Protein AF-A0A2H3J104-F1 (afdb_monomer)

Solvent-accessible surface area (backbone atoms only — not comparable to full-atom values): 14962 Å² total; per-residue (Å²): 131,87,60,53,18,35,42,71,51,64,76,90,52,92,81,68,64,67,52,32,75,60,76,97,78,81,48,62,69,58,19,49,45,50,20,53,50,54,55,56,73,71,49,64,86,95,55,94,78,87,74,66,65,72,52,60,65,54,30,43,42,26,66,68,40,34,71,59,36,56,34,43,38,44,68,93,50,83,80,84,74,87,78,53,70,82,68,85,71,90,62,100,46,64,24,59,60,52,33,60,59,42,23,72,59,40,54,78,76,68,80,50,62,88,73,88,78,76,72,56,76,93,73,58,74,86,49,51,38,73,94,68,58,45,72,68,56,53,52,50,53,50,46,68,73,52,62,67,76,78,54,65,56,36,51,52,43,47,52,54,50,35,51,54,45,21,74,75,68,76,48,78,65,59,70,71,56,57,61,54,57,46,68,35,90,91,48,55,71,71,54,24,51,50,51,53,35,56,39,51,63,67,62,93,49,7,74,59,25,68,79,38,90,95,43,43,72,68,11,41,33,91,83,74,73,40,75,36,38,72,65,37,59,59,71,70,42,87,51,72,59,27,74,70,77,104

Organism: Wolfiporia cocos (strain MD-104) (NCBI:txid742152)

Radius of gyration: 29.52 Å; Cα contacts (8 Å, |Δi|>4): 250; chains: 1; bounding box: 72×35×76 Å

Sequence (246 aa):
MPSSPLTGMLAGDGQNRAIRVGGPLQSNQIGELIGAIVVASTVPDFSPLLLVTDSTYVIDGLTIHLPHWEDRGWLGVANMHTSLLWVKGHADIEGNIQADALVGQGSRGDPPVETDLLVPTNFHLLGARLASLSQCLAYMSVHLRNATPTQLSATRSLDLAQAAIQERTGHLPNPARIWQSLWSADLSPNISDFLWKTAHNAYQVGSFWYHVSGAEERAICPVCQVDKSMEHILVYCNAPGPTTVW

Structure (mmCIF, N/CA/C/O backbone):
data_AF-A0A2H3J104-F1
#
_entry.id   AF-A0A2H3J104-F1
#
loop_
_atom_site.group_PDB
_atom_site.id
_atom_site.type_symbol
_atom_site.label_atom_id
_atom_site.label_alt_id
_atom_site.label_comp_id
_atom_site.label_asym_id
_atom_site.label_entity_id
_atom_site.label_seq_id
_atom_site.pdbx_PDB_ins_code
_atom_site.Cartn_x
_atom_site.Cartn_y
_atom_site.Cartn_z
_atom_site.occupancy
_atom_site.B_iso_or_equiv
_atom_site.auth_seq_id
_atom_site.auth_comp_id
_atom_site.auth_asym_id
_atom_site.auth_atom_id
_atom_site.pdbx_PDB_model_num
ATOM 1 N N . MET A 1 1 ? 30.045 7.907 -7.041 1.00 26.89 1 MET A N 1
ATOM 2 C CA . MET A 1 1 ? 30.702 6.854 -7.847 1.00 26.89 1 MET A CA 1
ATOM 3 C C . MET A 1 1 ? 30.940 7.422 -9.239 1.00 26.89 1 MET A C 1
ATOM 5 O O . MET A 1 1 ? 30.132 8.256 -9.634 1.00 26.89 1 MET A O 1
ATOM 9 N N . PRO A 1 2 ? 32.061 7.116 -9.913 1.00 28.02 2 PRO A N 1
ATOM 10 C CA . PRO A 1 2 ? 32.431 7.804 -11.143 1.00 28.02 2 PRO A CA 1
ATOM 11 C C . PRO A 1 2 ? 31.497 7.392 -12.287 1.00 28.02 2 PRO A C 1
ATOM 13 O O . PRO A 1 2 ? 31.120 6.232 -12.404 1.00 28.02 2 PRO A O 1
ATOM 16 N N . SER A 1 3 ? 31.100 8.385 -13.075 1.00 29.94 3 SER A N 1
ATOM 17 C CA . SER A 1 3 ? 30.226 8.294 -14.242 1.00 29.94 3 SER A CA 1
ATOM 18 C C . SER A 1 3 ? 30.868 7.470 -15.361 1.00 29.94 3 SER A C 1
ATOM 20 O O . SER A 1 3 ? 31.980 7.810 -15.770 1.00 29.94 3 SER A O 1
ATOM 22 N N . SER A 1 4 ? 30.157 6.462 -15.874 1.00 31.77 4 SER A N 1
ATOM 23 C CA . SER A 1 4 ? 30.551 5.654 -17.039 1.00 31.77 4 SER A CA 1
ATOM 24 C C . SER A 1 4 ? 29.883 6.193 -18.314 1.00 31.77 4 SER A C 1
ATOM 26 O O . SER A 1 4 ? 28.655 6.151 -18.405 1.00 31.77 4 SER A O 1
ATOM 28 N N . PRO A 1 5 ? 30.644 6.727 -19.283 1.00 34.50 5 PRO A N 1
ATOM 29 C CA . PRO A 1 5 ? 30.145 7.055 -20.619 1.00 34.50 5 PRO A CA 1
ATOM 30 C C . PRO A 1 5 ? 30.410 5.900 -21.602 1.00 34.50 5 PRO A C 1
ATOM 32 O O . PRO A 1 5 ? 31.506 5.365 -21.571 1.00 34.50 5 PRO A O 1
ATOM 35 N N . LEU A 1 6 ? 29.478 5.528 -22.492 1.00 43.03 6 LEU A N 1
ATOM 36 C CA . LEU A 1 6 ? 29.728 4.525 -23.549 1.00 43.03 6 LEU A CA 1
ATOM 37 C C . LEU A 1 6 ? 29.191 4.978 -24.916 1.00 43.03 6 LEU A C 1
ATOM 39 O O . LEU A 1 6 ?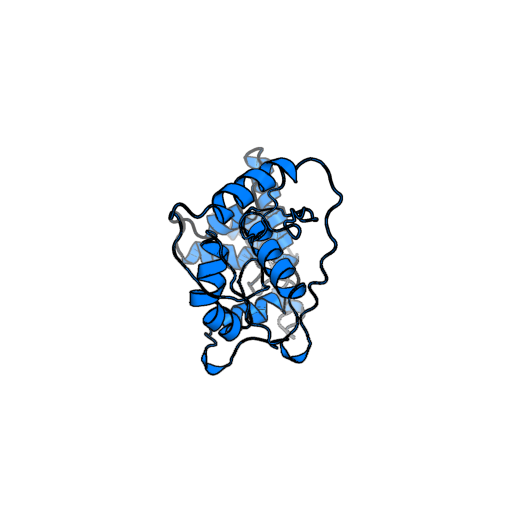 28.192 5.689 -25.001 1.00 43.03 6 LEU A O 1
ATOM 43 N N . THR A 1 7 ? 29.902 4.620 -25.990 1.00 40.97 7 THR A N 1
ATOM 44 C CA . THR A 1 7 ? 29.653 5.043 -27.382 1.00 40.97 7 THR A CA 1
ATOM 45 C C . THR A 1 7 ? 30.017 3.901 -28.335 1.00 40.97 7 THR A C 1
ATOM 47 O O . THR A 1 7 ? 31.040 3.250 -28.143 1.00 40.97 7 THR A O 1
ATOM 50 N N . GLY A 1 8 ? 29.184 3.640 -29.349 1.00 35.50 8 GLY A N 1
ATOM 51 C CA . GLY A 1 8 ? 29.468 2.652 -30.397 1.00 35.50 8 GLY A CA 1
ATOM 52 C C . GLY A 1 8 ? 30.424 3.218 -31.450 1.00 35.50 8 GLY A C 1
ATOM 53 O O . GLY A 1 8 ? 30.169 4.301 -31.973 1.00 35.50 8 GLY A O 1
ATOM 54 N N . MET A 1 9 ? 31.523 2.514 -31.747 1.00 48.91 9 MET A N 1
ATOM 55 C CA . MET A 1 9 ? 32.568 2.988 -32.664 1.00 48.91 9 MET A CA 1
ATOM 56 C C . MET A 1 9 ? 33.242 1.865 -33.469 1.00 48.91 9 MET A C 1
ATOM 58 O O . MET A 1 9 ? 33.437 0.749 -32.985 1.00 48.91 9 MET A O 1
ATOM 62 N N . LEU A 1 10 ? 33.641 2.203 -34.700 1.00 39.56 10 LEU A N 1
ATOM 63 C CA . LEU A 1 10 ? 34.469 1.400 -35.607 1.00 39.56 10 LEU A CA 1
ATOM 64 C C . LEU A 1 10 ? 35.928 1.893 -35.543 1.00 39.56 10 LEU A C 1
ATOM 66 O O . LEU A 1 10 ? 36.187 3.089 -35.406 1.00 39.56 10 LEU A O 1
ATOM 70 N N . ALA A 1 11 ? 36.897 0.980 -35.640 1.00 34.81 11 ALA A N 1
ATOM 71 C CA . ALA A 1 11 ? 38.311 1.305 -35.447 1.00 34.81 11 ALA A CA 1
ATOM 72 C C . ALA A 1 11 ? 38.848 2.314 -36.486 1.00 34.81 11 ALA A C 1
ATOM 74 O O . ALA A 1 11 ? 38.779 2.066 -37.689 1.00 34.81 11 ALA A O 1
ATOM 75 N N . GLY A 1 12 ? 39.425 3.428 -36.012 1.00 37.47 12 GLY A N 1
ATOM 76 C CA . GLY A 1 12 ? 40.081 4.450 -36.846 1.00 37.47 12 GLY A CA 1
ATOM 77 C C . GLY A 1 12 ? 39.188 5.570 -37.403 1.00 37.47 12 GLY A C 1
ATOM 78 O O . GLY A 1 12 ? 39.676 6.370 -38.199 1.00 37.47 12 GLY A O 1
ATOM 79 N N . ASP A 1 13 ? 37.917 5.659 -36.998 1.00 48.66 13 ASP A N 1
ATOM 80 C CA . ASP A 1 13 ? 37.019 6.741 -37.426 1.00 48.66 13 ASP A CA 1
ATOM 81 C C . ASP A 1 13 ? 37.239 8.034 -36.607 1.00 48.66 13 ASP A C 1
ATOM 83 O O . ASP A 1 13 ? 37.282 8.026 -35.377 1.00 48.66 13 ASP A O 1
ATOM 87 N N . GLY A 1 14 ? 37.359 9.180 -37.284 1.00 49.41 14 GLY A N 1
ATOM 88 C CA . GLY A 1 14 ? 37.450 10.504 -36.650 1.00 49.41 14 GLY A CA 1
ATOM 89 C C . GLY A 1 14 ? 36.150 10.962 -35.973 1.00 49.41 14 GLY A C 1
ATOM 90 O O . GLY A 1 14 ? 36.136 12.004 -35.321 1.00 49.41 14 GLY A O 1
ATOM 91 N N . GLN A 1 15 ? 35.064 10.197 -36.120 1.00 55.56 15 GLN A N 1
ATOM 92 C CA . GLN A 1 15 ? 33.757 10.433 -35.490 1.00 55.56 15 GLN A CA 1
ATOM 93 C C . GLN A 1 15 ? 33.621 9.814 -34.093 1.00 55.56 15 GLN A C 1
ATOM 95 O O . GLN A 1 15 ? 32.579 9.943 -33.449 1.00 55.56 15 GLN A O 1
ATOM 100 N N . ASN A 1 16 ? 34.684 9.175 -33.615 1.00 55.56 16 ASN A N 1
ATOM 101 C CA . ASN A 1 16 ? 34.764 8.577 -32.300 1.00 55.56 16 ASN A CA 1
ATOM 102 C C . ASN A 1 16 ? 34.517 9.610 -31.189 1.00 55.56 16 ASN A C 1
ATOM 104 O O . ASN A 1 16 ? 35.219 10.618 -31.089 1.00 55.56 16 ASN A O 1
ATOM 108 N N . ARG A 1 17 ? 33.502 9.376 -30.353 1.00 61.94 17 ARG A N 1
ATOM 109 C CA . ARG A 1 17 ? 33.060 10.306 -29.302 1.00 61.94 17 ARG A CA 1
ATOM 110 C C . ARG A 1 17 ? 32.882 9.573 -27.978 1.00 61.94 17 ARG A C 1
ATOM 112 O O . ARG A 1 17 ? 32.620 8.385 -27.965 1.00 61.94 17 ARG A O 1
ATOM 119 N N . ALA A 1 18 ? 33.024 10.291 -26.869 1.00 61.31 18 ALA A N 1
ATOM 120 C CA . ALA A 1 18 ? 32.663 9.813 -25.539 1.00 61.31 18 ALA A CA 1
ATOM 121 C C . ALA A 1 18 ? 31.731 10.848 -24.906 1.00 61.31 18 ALA A C 1
ATOM 123 O O . ALA A 1 18 ? 32.006 12.046 -24.970 1.00 61.31 18 ALA A O 1
ATOM 124 N N . ILE A 1 19 ? 30.612 10.403 -24.332 1.00 63.19 19 ILE A N 1
ATOM 125 C CA . ILE A 1 19 ? 29.543 11.304 -23.882 1.00 63.19 19 ILE A CA 1
ATOM 126 C C . ILE A 1 19 ? 29.245 11.088 -22.412 1.00 63.19 19 ILE A C 1
ATOM 128 O O . ILE A 1 19 ? 28.809 10.012 -22.008 1.00 63.19 19 ILE A O 1
ATOM 132 N N . ARG A 1 20 ? 29.408 12.141 -21.610 1.00 64.88 20 ARG A N 1
ATOM 133 C CA . ARG A 1 20 ? 29.029 12.112 -20.202 1.00 64.88 20 ARG A CA 1
ATOM 134 C C . ARG A 1 20 ? 27.521 12.301 -20.043 1.00 64.88 20 ARG A C 1
ATOM 136 O O . ARG A 1 20 ? 26.965 13.318 -20.453 1.00 64.88 20 ARG A O 1
ATOM 143 N N . VAL A 1 21 ? 26.883 11.347 -19.374 1.00 63.91 21 VAL A N 1
ATOM 144 C CA . VAL A 1 21 ? 25.470 11.421 -18.989 1.00 63.91 21 VAL A CA 1
ATOM 145 C C . VAL A 1 21 ? 25.288 12.368 -17.799 1.00 63.91 21 VAL A C 1
ATOM 147 O O . VAL A 1 21 ? 25.973 12.231 -16.786 1.00 63.91 21 VAL A O 1
ATOM 150 N N . GLY A 1 22 ? 24.368 13.329 -17.899 1.00 58.91 22 GLY A N 1
ATOM 151 C CA . GLY A 1 22 ? 23.978 14.211 -16.789 1.00 58.91 22 GLY A CA 1
ATOM 152 C C . GLY A 1 22 ? 22.908 13.604 -15.872 1.00 58.91 22 GLY A C 1
ATOM 153 O O . GLY A 1 22 ? 22.274 12.616 -16.219 1.00 58.91 22 GLY A O 1
ATOM 154 N N . GLY A 1 23 ? 22.681 14.213 -14.703 1.00 61.25 23 GLY A N 1
ATOM 155 C CA . GLY A 1 23 ? 21.582 13.859 -13.791 1.00 61.25 23 GLY A CA 1
ATOM 156 C C . GLY A 1 23 ? 22.003 13.143 -12.492 1.00 61.25 23 GLY A C 1
ATOM 157 O O . GLY A 1 23 ? 23.132 12.668 -12.378 1.00 61.25 23 GLY A O 1
ATOM 158 N N . PRO A 1 24 ? 21.111 13.092 -11.479 1.00 51.78 24 PRO A N 1
ATOM 159 C CA . PRO A 1 24 ? 21.412 12.543 -10.150 1.00 51.78 24 PRO A CA 1
ATOM 160 C C . PRO A 1 24 ? 21.440 11.006 -10.102 1.00 51.78 24 PRO A C 1
ATOM 162 O O . PRO A 1 24 ? 22.005 10.436 -9.171 1.00 51.78 24 PRO A O 1
ATOM 165 N N . LEU A 1 25 ? 20.836 10.335 -11.089 1.00 56.59 25 LEU A N 1
ATOM 166 C CA . LEU A 1 25 ? 20.800 8.879 -11.215 1.00 56.59 25 LEU A CA 1
ATOM 167 C C . LEU A 1 25 ? 21.681 8.461 -12.390 1.00 56.59 25 LEU A C 1
ATOM 169 O O . LEU A 1 25 ? 21.310 8.631 -13.546 1.00 56.59 25 LEU A O 1
ATOM 173 N N . GLN A 1 26 ? 22.856 7.924 -12.080 1.00 62.62 26 GLN A N 1
ATOM 174 C CA . GLN A 1 26 ? 23.802 7.415 -13.068 1.00 62.62 26 GLN A CA 1
ATOM 175 C C . GLN A 1 26 ? 24.032 5.926 -12.819 1.00 62.62 26 GLN A C 1
ATOM 177 O O . GLN A 1 26 ? 24.338 5.517 -11.698 1.00 62.62 26 GLN A O 1
ATOM 182 N N . SER A 1 27 ? 23.901 5.119 -13.867 1.00 68.25 27 SER A N 1
ATOM 183 C CA . SER A 1 27 ? 24.253 3.699 -13.874 1.00 68.25 27 SER A CA 1
ATOM 184 C C . SER A 1 27 ? 24.882 3.341 -15.220 1.00 68.25 27 SER A C 1
ATOM 186 O O . SER A 1 27 ? 24.665 4.049 -16.205 1.00 68.25 27 SER A O 1
ATOM 188 N N . ASN A 1 28 ? 25.638 2.239 -15.276 1.00 67.25 28 ASN A N 1
ATOM 189 C CA . ASN A 1 28 ? 26.191 1.740 -16.542 1.00 67.25 28 ASN A CA 1
ATOM 190 C C . ASN A 1 28 ? 25.085 1.531 -17.589 1.00 67.25 28 ASN A C 1
ATOM 192 O O . ASN A 1 28 ? 25.226 1.981 -18.717 1.00 67.25 28 ASN A O 1
ATOM 196 N N . GLN A 1 29 ? 23.941 0.983 -17.172 1.00 69.75 29 GLN A N 1
ATOM 197 C CA . GLN A 1 29 ? 22.777 0.750 -18.032 1.00 69.75 29 GLN A CA 1
ATOM 198 C C . GLN A 1 29 ? 22.231 2.040 -18.662 1.00 69.75 29 GLN A C 1
ATOM 200 O O . GLN A 1 29 ? 21.890 2.062 -19.840 1.00 69.75 29 GLN A O 1
ATOM 205 N N . ILE A 1 30 ? 22.164 3.132 -17.892 1.00 68.94 30 ILE A N 1
ATOM 206 C CA . ILE A 1 30 ? 21.735 4.442 -18.406 1.00 68.94 30 ILE A CA 1
ATOM 207 C C . ILE A 1 30 ? 22.775 4.989 -19.398 1.00 68.94 30 ILE A C 1
ATOM 209 O O . ILE A 1 30 ? 22.405 5.542 -20.432 1.00 68.94 30 ILE A O 1
ATOM 213 N N . GLY A 1 31 ? 24.067 4.817 -19.099 1.00 69.56 31 GLY A N 1
ATOM 214 C CA . GLY A 1 31 ? 25.173 5.200 -19.982 1.00 69.56 31 GLY A CA 1
ATOM 215 C C . GLY A 1 31 ? 25.136 4.489 -21.333 1.00 69.56 31 GLY A C 1
ATOM 216 O O . GLY A 1 31 ? 25.222 5.137 -22.372 1.00 69.56 31 GLY A O 1
ATOM 217 N N . GLU A 1 32 ? 24.951 3.173 -21.312 1.00 73.25 32 GLU A N 1
ATOM 218 C CA . GLU A 1 32 ? 24.850 2.322 -22.502 1.00 73.25 32 GLU A CA 1
ATOM 219 C C . GLU A 1 32 ? 23.643 2.708 -23.372 1.00 73.25 32 GLU A C 1
ATOM 221 O O . GLU A 1 32 ? 23.762 2.838 -24.591 1.00 73.25 32 GLU A O 1
ATOM 226 N N . LEU A 1 33 ? 22.493 2.973 -22.744 1.00 71.88 33 LEU A N 1
ATOM 227 C CA . LEU A 1 33 ? 21.265 3.371 -23.433 1.00 71.88 33 LEU A CA 1
ATOM 228 C C . LEU A 1 33 ? 21.391 4.746 -24.101 1.00 71.88 33 LEU A C 1
ATOM 230 O O . LEU A 1 33 ? 21.003 4.913 -25.254 1.00 71.88 33 LEU A O 1
ATOM 234 N N . ILE A 1 34 ? 21.974 5.727 -23.404 1.00 72.50 34 ILE A N 1
ATOM 235 C CA . ILE A 1 34 ? 22.217 7.063 -23.966 1.00 72.50 34 ILE A CA 1
ATOM 236 C C . ILE A 1 34 ? 23.241 6.999 -25.096 1.00 72.50 34 ILE A C 1
ATOM 238 O O . ILE A 1 34 ? 23.056 7.666 -26.112 1.00 72.50 34 ILE A O 1
ATOM 242 N N . GLY A 1 35 ? 24.278 6.170 -24.960 1.00 73.38 35 GLY A N 1
ATOM 243 C CA . GLY A 1 35 ? 25.217 5.898 -26.045 1.00 73.38 35 GLY A CA 1
ATOM 244 C C . GLY A 1 35 ? 24.502 5.436 -27.313 1.00 73.38 35 GLY A C 1
ATOM 245 O O . GLY A 1 35 ? 24.753 5.970 -28.394 1.00 73.38 35 GLY A O 1
ATOM 246 N N . ALA A 1 36 ? 23.554 4.506 -27.172 1.00 73.44 36 ALA A N 1
ATOM 247 C CA . ALA A 1 36 ? 22.761 4.021 -28.294 1.00 73.44 36 ALA A CA 1
ATOM 248 C C . ALA A 1 36 ? 21.837 5.093 -28.896 1.00 73.44 36 ALA A C 1
ATOM 250 O O . ALA A 1 36 ? 21.787 5.232 -30.119 1.00 73.44 36 ALA A O 1
ATOM 251 N N . ILE A 1 37 ? 21.161 5.885 -28.056 1.00 74.00 37 ILE A N 1
ATOM 252 C CA . ILE A 1 37 ? 20.295 6.989 -28.500 1.00 74.00 37 ILE A CA 1
ATOM 253 C C . ILE A 1 37 ? 21.099 8.022 -29.283 1.00 74.00 37 ILE A C 1
ATOM 255 O O . ILE A 1 37 ? 20.692 8.407 -30.372 1.00 74.00 37 ILE A O 1
ATOM 259 N N . VAL A 1 38 ? 22.250 8.462 -28.767 1.00 73.69 38 VAL A N 1
ATOM 260 C CA . VAL A 1 38 ? 23.032 9.504 -29.440 1.00 73.69 38 VAL A CA 1
ATOM 261 C C . VAL A 1 38 ? 23.540 9.020 -30.792 1.00 73.69 38 VAL A C 1
ATOM 263 O O . VAL A 1 38 ? 23.431 9.757 -31.769 1.00 73.69 38 VAL A O 1
ATOM 266 N N . VAL A 1 39 ? 24.042 7.785 -30.876 1.00 72.94 39 VAL A N 1
ATOM 267 C CA . VAL A 1 39 ? 24.457 7.210 -32.163 1.00 72.94 39 VAL A CA 1
ATOM 268 C C . VAL A 1 39 ? 23.276 7.192 -33.135 1.00 72.94 39 VAL A C 1
ATOM 270 O O . VAL A 1 39 ? 23.403 7.706 -34.246 1.00 72.94 39 VAL A O 1
ATOM 273 N N . ALA A 1 40 ? 22.109 6.703 -32.708 1.00 72.56 40 ALA A N 1
ATOM 274 C CA . ALA A 1 40 ? 20.911 6.672 -33.543 1.00 72.56 40 ALA A CA 1
ATOM 275 C C . ALA A 1 40 ? 20.460 8.070 -34.004 1.00 72.56 40 ALA A C 1
ATOM 277 O O . ALA A 1 40 ? 20.139 8.242 -35.175 1.00 72.56 40 ALA A O 1
ATOM 278 N N . SER A 1 41 ? 20.514 9.078 -33.130 1.00 72.06 41 SER A N 1
ATOM 279 C CA . SER A 1 41 ? 20.111 10.458 -33.441 1.00 72.06 41 SER A CA 1
ATOM 280 C C . SER A 1 41 ? 21.090 11.212 -34.349 1.00 72.06 41 SER A C 1
ATOM 282 O O . SER A 1 41 ? 20.752 12.275 -34.864 1.00 72.06 41 SER A O 1
ATOM 284 N N . THR A 1 42 ? 22.316 10.711 -34.528 1.00 71.94 42 THR A N 1
ATOM 285 C CA . THR A 1 42 ? 23.314 11.320 -35.432 1.00 71.94 42 THR A CA 1
ATOM 286 C C . THR A 1 42 ? 23.264 10.771 -36.853 1.00 71.94 42 THR A C 1
ATOM 288 O O . THR A 1 42 ? 23.813 11.382 -37.771 1.00 71.94 42 THR A O 1
ATOM 291 N N . VAL A 1 43 ? 22.608 9.627 -37.044 1.00 69.75 43 VAL A N 1
ATOM 292 C CA . VAL A 1 43 ? 22.485 8.969 -38.341 1.00 69.75 43 VAL A CA 1
ATOM 293 C C . VAL A 1 43 ? 21.235 9.497 -39.050 1.00 69.75 43 VAL A C 1
ATOM 295 O O . VAL A 1 43 ? 20.189 9.604 -38.415 1.00 69.75 43 VAL A O 1
ATOM 298 N N . PRO A 1 44 ? 21.299 9.833 -40.354 1.00 72.19 44 PRO A N 1
ATOM 299 C CA . PRO A 1 44 ? 20.125 10.297 -41.082 1.00 72.19 44 PRO A CA 1
ATOM 300 C C . PRO A 1 44 ? 19.005 9.254 -41.093 1.00 72.19 44 PRO A C 1
ATOM 302 O O . PRO A 1 44 ? 19.269 8.056 -41.251 1.00 72.19 44 PRO A O 1
ATOM 305 N N . ASP A 1 45 ? 17.761 9.725 -41.019 1.00 71.44 45 ASP A N 1
ATOM 306 C CA . ASP A 1 45 ? 16.570 8.878 -41.067 1.00 71.44 45 ASP A CA 1
ATOM 307 C C . ASP A 1 45 ? 16.622 7.872 -42.228 1.00 71.44 45 ASP A C 1
ATOM 309 O O . ASP A 1 45 ? 17.066 8.182 -43.336 1.00 71.44 45 ASP A O 1
ATOM 313 N N . PHE A 1 46 ? 16.141 6.652 -41.969 1.00 65.31 46 PHE A N 1
ATOM 314 C CA . PHE A 1 46 ? 16.077 5.540 -42.930 1.00 65.31 46 PHE A CA 1
ATOM 315 C C . PHE A 1 46 ? 17.429 5.054 -43.477 1.00 65.31 46 PHE A C 1
ATOM 317 O O . PHE A 1 46 ? 17.456 4.215 -44.381 1.00 65.31 46 PHE A O 1
ATOM 324 N N . SER A 1 47 ? 18.549 5.521 -42.922 1.00 64.12 47 SER A N 1
ATOM 325 C CA . SER A 1 47 ? 19.866 4.973 -43.243 1.00 64.12 47 SER A CA 1
ATOM 326 C C . SER A 1 47 ? 20.097 3.663 -42.485 1.00 64.12 47 SER A C 1
ATOM 328 O O . SER A 1 47 ? 19.700 3.545 -41.322 1.00 64.12 47 SER A O 1
ATOM 330 N N . PRO A 1 48 ? 20.745 2.661 -43.105 1.00 59.69 48 PRO A N 1
ATOM 331 C CA . PRO A 1 48 ? 21.092 1.435 -42.404 1.00 59.69 48 PRO A CA 1
ATOM 332 C C . PRO A 1 48 ? 22.083 1.749 -41.277 1.00 59.69 48 PRO A C 1
ATOM 334 O O . PRO A 1 48 ? 23.204 2.187 -41.530 1.00 59.69 48 PRO A O 1
ATOM 337 N N . LEU A 1 49 ? 21.662 1.507 -40.035 1.00 65.62 49 LEU A N 1
ATOM 338 C CA . LEU A 1 49 ? 22.483 1.653 -38.838 1.00 65.62 49 LEU A CA 1
ATOM 339 C C . LEU A 1 49 ? 22.788 0.276 -38.251 1.00 65.62 49 LEU A C 1
ATOM 341 O O . LEU A 1 49 ? 21.878 -0.465 -37.883 1.00 65.62 49 LEU A O 1
ATOM 345 N N . LEU A 1 50 ? 24.076 -0.047 -38.137 1.00 66.44 50 LEU A N 1
ATOM 346 C CA . LEU A 1 50 ? 24.549 -1.207 -37.389 1.00 66.44 50 LEU A CA 1
ATOM 347 C C . LEU A 1 50 ? 25.101 -0.730 -36.046 1.00 66.44 50 LEU A C 1
ATOM 349 O O . LEU A 1 50 ? 26.189 -0.161 -35.987 1.00 66.44 50 LEU A O 1
ATOM 353 N N . LEU A 1 51 ? 24.347 -0.970 -34.977 1.00 62.94 51 LEU A N 1
ATOM 354 C CA . LEU A 1 51 ? 24.781 -0.685 -33.615 1.00 62.94 51 LEU A CA 1
ATOM 355 C C . LEU A 1 51 ? 25.405 -1.943 -33.006 1.00 62.94 51 LEU A C 1
ATOM 357 O O . LEU A 1 51 ? 24.748 -2.975 -32.898 1.00 62.94 51 LEU A O 1
ATOM 361 N N . VAL A 1 52 ? 26.679 -1.858 -32.624 1.00 64.44 52 VAL A N 1
ATOM 362 C CA . VAL A 1 52 ? 27.424 -2.955 -31.990 1.00 64.44 52 VAL A CA 1
ATOM 363 C C . VAL A 1 52 ? 27.660 -2.584 -30.529 1.00 64.44 52 VAL A C 1
ATOM 365 O O . VAL A 1 52 ? 28.268 -1.555 -30.248 1.00 64.44 52 VAL A O 1
ATOM 368 N N . THR A 1 53 ? 27.149 -3.400 -29.608 1.00 67.62 53 THR A N 1
ATOM 369 C CA . THR A 1 53 ? 27.279 -3.207 -28.157 1.00 67.62 53 THR A CA 1
ATOM 370 C C . THR A 1 53 ? 27.376 -4.558 -27.454 1.00 67.62 53 THR A C 1
ATOM 372 O O . THR A 1 53 ? 26.789 -5.542 -27.905 1.00 67.62 53 THR A O 1
ATOM 375 N N . ASP A 1 54 ? 28.109 -4.606 -26.349 1.00 65.69 54 ASP A N 1
ATOM 376 C CA . ASP A 1 54 ? 28.185 -5.739 -25.426 1.00 65.69 54 ASP A CA 1
ATOM 377 C C . ASP A 1 54 ? 27.165 -5.644 -24.273 1.00 65.69 54 ASP A C 1
ATOM 379 O O . ASP A 1 54 ? 27.037 -6.575 -23.471 1.00 65.69 54 ASP A O 1
ATOM 383 N N . SER A 1 55 ? 26.390 -4.555 -24.213 1.00 73.69 55 SER A N 1
ATOM 384 C CA . SER A 1 55 ? 25.356 -4.356 -23.204 1.00 73.69 55 SER A CA 1
ATOM 385 C C . SER A 1 55 ? 24.183 -5.306 -23.418 1.00 73.69 55 SER A C 1
ATOM 387 O O . SER A 1 55 ? 23.296 -5.079 -24.243 1.00 73.69 55 SER A O 1
ATOM 389 N N . THR A 1 56 ? 24.134 -6.355 -22.598 1.00 68.69 56 THR A N 1
ATOM 390 C CA . THR A 1 56 ? 22.967 -7.246 -22.500 1.00 68.69 56 THR A CA 1
ATOM 391 C C . THR A 1 56 ? 21.702 -6.495 -22.093 1.00 68.69 56 THR A C 1
ATOM 393 O O . THR A 1 56 ? 20.622 -6.850 -22.543 1.00 68.69 56 THR A O 1
ATOM 396 N N . TYR A 1 57 ? 21.819 -5.424 -21.302 1.00 68.75 57 TYR A N 1
ATOM 397 C CA . TYR A 1 57 ? 20.674 -4.613 -20.888 1.00 68.75 57 TYR A CA 1
ATOM 398 C C . TYR A 1 57 ? 20.028 -3.887 -22.070 1.00 68.75 57 TYR A C 1
ATOM 400 O O . TYR A 1 57 ? 18.807 -3.935 -22.228 1.00 68.75 57 TYR A O 1
AT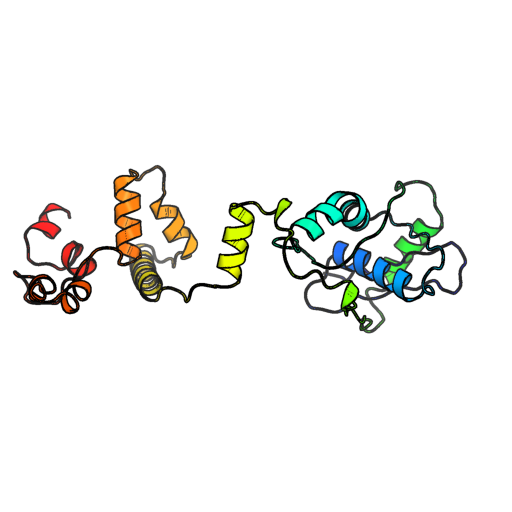OM 408 N N . VAL A 1 58 ? 20.853 -3.248 -22.905 1.00 68.50 58 VAL A N 1
ATOM 409 C CA . VAL A 1 58 ? 20.418 -2.664 -24.173 1.00 68.50 58 VAL A CA 1
ATOM 410 C C . VAL A 1 58 ? 19.883 -3.804 -25.035 1.00 68.50 58 VAL A C 1
ATOM 412 O O . VAL A 1 58 ? 18.707 -3.845 -25.308 1.00 68.50 58 VAL A O 1
ATOM 415 N N . ILE A 1 59 ? 20.639 -4.846 -25.337 1.00 69.25 59 ILE A N 1
ATOM 416 C CA . ILE A 1 59 ? 20.173 -5.952 -26.193 1.00 69.25 59 ILE A CA 1
ATOM 417 C C . ILE A 1 59 ? 18.815 -6.571 -25.780 1.00 69.25 59 ILE A C 1
ATOM 419 O O . ILE A 1 59 ? 17.890 -6.650 -26.598 1.00 69.25 5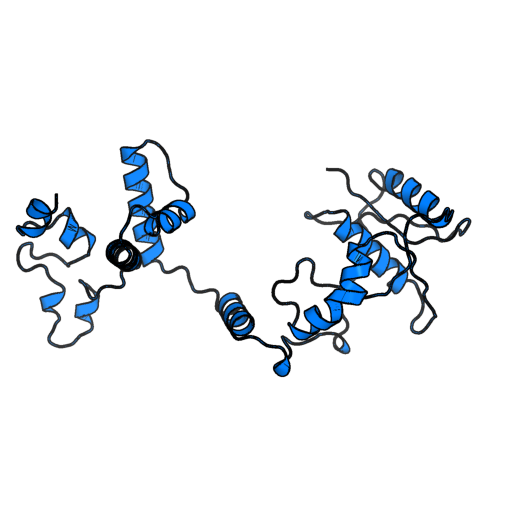9 ILE A O 1
ATOM 423 N N . ASP A 1 60 ? 18.679 -7.036 -24.538 1.00 74.12 60 ASP A N 1
ATOM 424 C CA . ASP A 1 60 ? 17.508 -7.790 -24.073 1.00 74.12 60 ASP A CA 1
ATOM 425 C C . ASP A 1 60 ? 16.292 -6.881 -23.945 1.00 74.12 60 ASP A C 1
ATOM 427 O O . ASP A 1 60 ? 15.173 -7.270 -24.300 1.00 74.12 60 ASP A O 1
ATOM 431 N N . GLY A 1 61 ? 16.511 -5.641 -23.496 1.00 72.12 61 GLY A N 1
ATOM 432 C CA . GLY A 1 61 ? 15.458 -4.640 -23.406 1.00 72.12 61 GLY A CA 1
ATOM 433 C C . GLY A 1 61 ? 14.740 -4.449 -24.736 1.00 72.12 61 GLY A C 1
ATOM 434 O O . GLY A 1 61 ? 13.522 -4.332 -24.800 1.00 72.12 61 GLY A O 1
ATOM 435 N N . LEU A 1 62 ? 15.495 -4.528 -25.815 1.00 68.94 62 LEU A N 1
ATOM 436 C CA . LEU A 1 62 ? 15.058 -4.141 -27.135 1.00 68.94 62 LEU A CA 1
ATOM 437 C C . LEU A 1 62 ? 14.594 -5.315 -28.006 1.00 68.94 62 LEU A C 1
ATOM 439 O O . LEU A 1 62 ? 13.734 -5.141 -28.867 1.00 68.94 62 LEU A O 1
ATOM 443 N N . THR A 1 63 ? 15.171 -6.501 -27.803 1.00 72.56 63 THR A N 1
ATOM 444 C CA . THR A 1 63 ? 14.861 -7.707 -28.590 1.00 72.56 63 THR A CA 1
ATOM 445 C C . THR A 1 63 ? 13.864 -8.630 -27.902 1.00 72.56 63 THR A C 1
ATOM 447 O O . THR A 1 63 ? 13.058 -9.266 -28.580 1.00 72.56 63 THR A O 1
ATOM 450 N N . ILE A 1 64 ? 13.897 -8.701 -26.569 1.00 76.06 64 ILE A N 1
ATOM 451 C CA . ILE A 1 64 ? 13.084 -9.633 -25.780 1.00 76.06 64 ILE A CA 1
ATOM 452 C C . ILE A 1 64 ? 11.950 -8.887 -25.089 1.00 76.06 64 ILE A C 1
ATOM 454 O O . ILE A 1 64 ? 10.797 -9.318 -25.125 1.00 76.06 64 ILE A O 1
ATOM 458 N N . HIS A 1 65 ? 12.267 -7.781 -24.421 1.00 79.38 65 HIS A N 1
ATOM 459 C CA . HIS A 1 65 ? 11.326 -7.154 -23.503 1.00 79.38 65 HIS A CA 1
ATOM 460 C C . HIS A 1 65 ? 10.441 -6.094 -24.152 1.00 79.38 65 HIS A C 1
ATOM 462 O O . HIS A 1 65 ? 9.299 -5.930 -23.723 1.00 79.38 65 HIS A O 1
ATOM 468 N N . LEU A 1 66 ? 10.922 -5.431 -25.204 1.00 77.06 66 LEU A N 1
ATOM 469 C CA . LEU A 1 66 ? 10.238 -4.310 -25.835 1.00 77.06 66 LEU A CA 1
ATOM 470 C C . LEU A 1 66 ? 8.778 -4.596 -26.217 1.00 77.06 66 LEU A C 1
ATOM 472 O O . LEU A 1 66 ? 7.921 -3.829 -25.776 1.00 77.06 66 LEU A O 1
ATOM 476 N N . PRO A 1 67 ? 8.437 -5.687 -26.937 1.00 80.25 67 PRO A N 1
ATOM 477 C CA . PRO A 1 67 ? 7.042 -5.933 -27.311 1.00 80.25 67 PRO A CA 1
ATOM 478 C C . PRO A 1 67 ? 6.132 -6.028 -26.084 1.00 80.25 67 PRO A C 1
ATOM 480 O O . PRO A 1 67 ? 5.007 -5.542 -26.068 1.00 80.25 67 PRO A O 1
ATOM 483 N N . HIS A 1 68 ? 6.645 -6.618 -25.008 1.00 80.19 68 HIS A N 1
ATOM 484 C CA . HIS A 1 68 ? 5.918 -6.782 -23.759 1.00 80.19 68 HIS A CA 1
ATOM 485 C C . HIS A 1 68 ? 5.814 -5.485 -22.948 1.00 80.19 68 HIS A C 1
ATOM 487 O O . HIS A 1 68 ? 4.813 -5.259 -22.266 1.00 80.19 68 HIS A O 1
ATOM 493 N N . TRP A 1 69 ? 6.830 -4.624 -23.004 1.00 78.38 69 TRP A N 1
ATOM 494 C CA . TRP A 1 69 ? 6.798 -3.297 -22.389 1.00 78.38 69 TRP A CA 1
ATOM 495 C C . TRP A 1 69 ? 5.795 -2.379 -23.085 1.00 78.38 69 TRP A C 1
ATOM 497 O O . TRP A 1 69 ? 4.973 -1.765 -22.400 1.00 78.38 69 TRP A O 1
ATOM 507 N N . GLU A 1 70 ? 5.787 -2.360 -24.418 1.00 77.12 70 GLU A N 1
ATOM 508 C CA . GLU A 1 70 ? 4.796 -1.634 -25.220 1.00 77.12 70 GLU A CA 1
ATOM 509 C C . GLU A 1 70 ? 3.375 -2.141 -24.939 1.00 77.12 70 GLU A C 1
ATOM 511 O O . GLU A 1 70 ? 2.466 -1.352 -24.670 1.00 77.12 70 GLU A O 1
ATOM 516 N N . ASP A 1 71 ? 3.188 -3.462 -24.882 1.00 79.38 71 ASP A N 1
ATOM 517 C CA . ASP A 1 71 ? 1.903 -4.097 -24.572 1.00 79.38 71 ASP A CA 1
ATOM 518 C C . ASP A 1 71 ? 1.361 -3.717 -23.192 1.00 79.38 71 ASP A C 1
ATOM 520 O O . ASP A 1 71 ? 0.146 -3.662 -22.984 1.00 79.38 71 ASP A O 1
ATOM 524 N N . ARG A 1 72 ? 2.248 -3.440 -22.236 1.00 75.31 72 ARG A N 1
ATOM 525 C CA . ARG A 1 72 ? 1.895 -3.019 -20.876 1.00 75.31 72 ARG A CA 1
ATOM 526 C C . ARG A 1 72 ? 1.866 -1.504 -20.709 1.00 75.31 72 ARG A C 1
ATOM 528 O O . ARG A 1 72 ? 1.676 -1.037 -19.586 1.00 75.31 72 ARG A O 1
ATOM 535 N N . GLY A 1 73 ? 2.045 -0.737 -21.786 1.00 69.75 73 GLY A N 1
ATOM 536 C CA . GLY A 1 73 ? 2.092 0.723 -21.727 1.00 69.75 73 GLY A CA 1
ATOM 537 C C . GLY A 1 73 ? 3.192 1.222 -20.800 1.00 69.75 73 GLY A C 1
ATOM 538 O O . GLY A 1 73 ? 3.000 2.219 -20.108 1.00 69.75 73 GLY A O 1
ATOM 539 N N . TRP A 1 74 ? 4.290 0.466 -20.724 1.00 71.12 74 TRP A N 1
ATOM 540 C CA . TRP A 1 74 ? 5.457 0.729 -19.891 1.00 71.12 74 TRP A CA 1
ATOM 541 C C . TRP A 1 74 ? 5.215 0.756 -18.370 1.00 71.12 74 TRP A C 1
ATOM 543 O O . TRP A 1 74 ? 6.069 1.182 -17.590 1.00 71.12 74 TRP A O 1
ATOM 553 N N . LEU A 1 75 ? 4.069 0.245 -17.911 1.00 65.44 75 LEU A N 1
ATOM 554 C CA . LEU A 1 75 ? 3.730 0.180 -16.491 1.00 65.44 75 LEU A CA 1
ATOM 555 C C . LEU A 1 75 ? 4.670 -0.766 -15.726 1.00 65.44 75 LEU A C 1
ATOM 557 O O . LEU A 1 75 ? 4.713 -1.968 -15.993 1.00 65.44 75 LEU A O 1
ATOM 561 N N . GLY A 1 76 ? 5.373 -0.225 -14.725 1.00 59.00 76 GLY A N 1
ATOM 562 C CA . GLY A 1 76 ? 6.279 -0.988 -13.857 1.00 59.00 76 GLY A CA 1
ATOM 563 C C . GLY A 1 76 ? 7.636 -1.328 -14.486 1.00 59.00 76 GLY A C 1
ATOM 564 O O . GLY A 1 76 ? 8.356 -2.160 -13.939 1.00 59.00 76 GLY A O 1
ATOM 565 N N . VAL A 1 77 ? 7.986 -0.706 -15.617 1.00 59.50 77 VAL A N 1
ATOM 566 C CA . VAL A 1 77 ? 9.294 -0.849 -16.273 1.00 59.50 77 VAL A CA 1
ATOM 567 C C . VAL A 1 77 ? 10.244 0.224 -15.736 1.00 59.50 77 VAL A C 1
ATOM 569 O O . VAL A 1 77 ? 9.918 1.410 -15.742 1.00 59.50 77 VAL A O 1
ATOM 572 N N . ALA A 1 78 ? 11.422 -0.178 -15.257 1.00 52.72 78 ALA A N 1
ATOM 573 C CA . ALA A 1 78 ? 12.478 0.768 -14.899 1.00 52.72 78 ALA A CA 1
ATOM 574 C C . ALA A 1 78 ? 13.119 1.346 -16.178 1.00 52.72 78 ALA A C 1
ATOM 576 O O . ALA A 1 78 ? 13.364 0.597 -17.116 1.00 52.72 78 ALA A O 1
ATOM 577 N N . ASN A 1 79 ? 13.419 2.652 -16.207 1.00 46.44 79 ASN A N 1
ATOM 578 C CA . ASN A 1 79 ? 14.072 3.350 -17.336 1.00 46.44 79 ASN A CA 1
ATOM 579 C C . ASN A 1 79 ? 13.275 3.296 -18.664 1.00 46.44 79 ASN A C 1
ATOM 581 O O . ASN A 1 79 ? 13.748 2.786 -19.672 1.00 46.44 79 ASN A O 1
ATOM 585 N N . MET A 1 80 ? 12.061 3.853 -18.638 1.00 46.22 80 MET A N 1
ATOM 586 C CA . MET A 1 80 ? 10.941 3.755 -19.596 1.00 46.22 80 MET A CA 1
ATOM 587 C C . MET A 1 80 ? 11.161 4.150 -21.082 1.00 46.22 80 MET A C 1
ATOM 589 O O . MET A 1 80 ? 10.181 4.332 -21.800 1.00 46.22 80 MET A O 1
ATOM 593 N N . HIS A 1 81 ? 12.389 4.323 -21.572 1.00 39.69 81 HIS A N 1
ATOM 594 C CA . HIS A 1 81 ? 12.643 4.885 -22.903 1.00 39.69 81 HIS A CA 1
ATOM 595 C C . HIS A 1 81 ? 13.704 4.073 -23.673 1.00 39.69 81 HIS A C 1
ATOM 597 O O . HIS A 1 81 ? 14.865 4.147 -23.287 1.00 39.69 81 HIS A O 1
ATOM 603 N N . THR A 1 82 ? 13.331 3.416 -24.796 1.00 39.09 82 THR A N 1
ATOM 604 C CA . THR A 1 82 ? 14.157 3.047 -26.004 1.00 39.09 82 THR A CA 1
ATOM 605 C C . THR A 1 82 ? 14.208 1.538 -26.398 1.00 39.09 82 THR A C 1
ATOM 607 O O . THR A 1 82 ? 14.031 0.692 -25.525 1.00 39.09 82 THR A O 1
ATOM 610 N N . SER A 1 83 ? 14.427 1.253 -27.716 1.00 32.16 83 SER A N 1
ATOM 611 C CA . SER A 1 83 ? 14.365 -0.012 -28.555 1.00 32.16 83 SER A CA 1
ATOM 612 C C . SER A 1 83 ? 15.655 -0.247 -29.442 1.00 32.16 83 SER A C 1
ATOM 614 O O . SER A 1 83 ? 16.350 0.747 -29.592 1.00 32.16 83 SER A O 1
ATOM 616 N N . LEU A 1 84 ? 15.980 -1.463 -30.010 1.00 38.91 84 LEU A N 1
ATOM 617 C CA . LEU A 1 84 ? 17.079 -1.955 -30.978 1.00 38.91 84 LEU A CA 1
ATOM 618 C C . LEU A 1 84 ? 17.908 -3.323 -30.789 1.00 38.91 84 LEU A C 1
ATOM 620 O O . LEU A 1 84 ? 18.203 -3.801 -29.710 1.00 38.91 84 LEU A O 1
ATOM 624 N N . LEU A 1 85 ? 18.352 -3.976 -31.891 1.00 28.48 85 LEU A N 1
ATOM 625 C CA . LEU A 1 85 ? 18.734 -5.425 -32.048 1.00 28.48 85 LEU A CA 1
ATOM 626 C C . LEU A 1 85 ? 20.216 -5.898 -31.760 1.00 28.48 85 LEU A C 1
ATOM 628 O O . LEU A 1 85 ? 21.118 -5.076 -31.684 1.00 28.48 85 LEU A O 1
ATOM 632 N N . TRP A 1 86 ? 20.472 -7.232 -31.675 1.00 37.62 86 TRP A N 1
ATOM 633 C CA . TRP A 1 86 ? 21.664 -7.957 -31.107 1.00 37.62 86 TRP A CA 1
ATOM 634 C C . TRP A 1 86 ? 22.797 -8.455 -32.050 1.00 37.62 86 TRP A C 1
ATOM 636 O O . TRP A 1 86 ? 22.495 -8.960 -33.132 1.00 37.62 86 TRP A O 1
ATOM 646 N N . VAL A 1 87 ? 24.051 -8.536 -31.531 1.00 32.50 87 VAL A N 1
ATOM 647 C CA . VAL A 1 87 ? 25.092 -9.567 -31.850 1.00 32.50 87 VAL A CA 1
ATOM 648 C C . VAL A 1 87 ? 25.977 -9.894 -30.604 1.00 32.50 87 VAL A C 1
ATOM 650 O O . VAL A 1 87 ? 26.015 -9.128 -29.649 1.00 32.50 87 VAL A O 1
ATOM 653 N N . LYS A 1 88 ? 26.676 -11.046 -30.579 1.00 34.09 88 LYS A N 1
ATOM 654 C CA . LYS A 1 88 ? 27.393 -11.663 -29.428 1.00 34.09 88 LYS A CA 1
ATOM 655 C C . LYS A 1 88 ? 28.697 -10.950 -28.990 1.00 34.09 88 LYS A C 1
ATOM 657 O O . LYS A 1 88 ? 29.576 -10.734 -29.818 1.00 34.09 88 LYS A O 1
ATOM 662 N N . GLY A 1 89 ? 28.865 -10.704 -27.682 1.00 29.39 89 GLY A N 1
ATOM 663 C CA . GLY A 1 89 ? 30.086 -10.144 -27.068 1.00 29.39 89 GLY A CA 1
ATOM 664 C C . GLY A 1 89 ? 31.242 -11.146 -26.873 1.00 29.39 89 GLY A C 1
ATOM 665 O O . GLY A 1 89 ? 31.005 -12.344 -26.698 1.00 29.39 89 GLY A O 1
ATOM 666 N N . HIS A 1 90 ? 32.479 -10.622 -26.888 1.00 35.75 90 HIS A N 1
ATOM 667 C CA . HIS A 1 90 ? 33.791 -11.311 -26.850 1.00 35.75 90 HIS A CA 1
ATOM 668 C C . HIS A 1 90 ? 34.245 -12.021 -28.139 1.00 35.75 90 HIS A C 1
ATOM 670 O O . HIS A 1 90 ? 34.774 -13.131 -28.104 1.00 35.75 90 HIS A O 1
ATOM 676 N N . ALA A 1 91 ? 34.090 -11.370 -29.287 1.00 37.56 91 ALA A N 1
ATOM 677 C CA . ALA A 1 91 ? 35.046 -11.554 -30.377 1.00 37.56 91 ALA A CA 1
ATOM 678 C C . ALA A 1 91 ? 36.093 -10.435 -30.266 1.00 37.56 91 ALA A C 1
ATOM 680 O O . ALA A 1 91 ? 35.738 -9.353 -29.801 1.00 37.56 91 ALA A O 1
ATOM 681 N N . ASP A 1 92 ? 37.346 -10.681 -30.657 1.00 44.41 92 ASP A N 1
ATOM 682 C CA . ASP A 1 92 ? 38.429 -9.684 -30.742 1.00 44.41 92 ASP A CA 1
ATOM 683 C C . ASP A 1 92 ? 38.072 -8.572 -31.752 1.00 44.41 92 ASP A C 1
ATOM 685 O O . ASP A 1 92 ? 38.590 -8.499 -32.866 1.00 44.41 92 ASP A O 1
ATOM 689 N N . ILE A 1 93 ? 37.100 -7.735 -31.394 1.00 49.53 93 ILE A N 1
ATOM 690 C CA . ILE A 1 93 ? 36.576 -6.649 -32.207 1.00 49.53 93 ILE A CA 1
ATOM 691 C C . ILE A 1 93 ? 37.242 -5.385 -31.690 1.00 49.53 93 ILE A C 1
ATOM 693 O O . ILE A 1 93 ? 36.874 -4.846 -30.647 1.00 49.53 93 ILE A O 1
ATOM 697 N N . GLU A 1 94 ? 38.220 -4.917 -32.457 1.00 47.78 94 GLU A N 1
ATOM 698 C CA . GLU A 1 94 ? 39.022 -3.719 -32.197 1.00 47.78 94 GLU A CA 1
ATOM 699 C C . GLU A 1 94 ? 38.167 -2.505 -31.773 1.00 47.78 94 GLU A C 1
ATOM 701 O O . GLU A 1 94 ? 38.545 -1.756 -30.877 1.00 47.78 94 GLU A O 1
ATOM 706 N N . GLY A 1 95 ? 36.964 -2.350 -32.343 1.00 47.47 95 GLY A N 1
ATOM 707 C CA . GLY A 1 95 ? 36.022 -1.283 -31.981 1.00 47.47 95 GLY A CA 1
ATOM 708 C C . GLY A 1 95 ? 35.503 -1.343 -30.535 1.00 47.47 95 GLY A C 1
ATOM 709 O O . GLY A 1 95 ? 35.347 -0.296 -29.913 1.00 47.47 95 GLY A O 1
ATOM 710 N N . ASN A 1 96 ? 35.303 -2.539 -29.963 1.00 51.38 96 ASN A N 1
ATOM 711 C CA . ASN A 1 96 ? 34.846 -2.693 -28.572 1.00 51.38 96 ASN A CA 1
ATOM 712 C C . ASN A 1 96 ? 35.970 -2.361 -27.584 1.00 51.38 96 ASN A C 1
ATOM 714 O O . ASN A 1 96 ? 35.762 -1.633 -26.621 1.00 51.38 96 ASN A O 1
ATOM 718 N N . ILE A 1 97 ? 37.188 -2.827 -27.882 1.00 54.88 97 ILE A N 1
ATOM 719 C CA . ILE A 1 97 ? 38.387 -2.567 -27.071 1.00 54.88 97 ILE A CA 1
ATOM 720 C C . ILE A 1 97 ? 38.686 -1.058 -27.019 1.00 54.88 97 ILE A C 1
ATOM 722 O O . ILE A 1 97 ? 39.061 -0.521 -25.975 1.00 54.88 97 ILE A O 1
ATOM 726 N N . GLN A 1 98 ? 38.489 -0.351 -28.135 1.00 54.97 98 GLN A N 1
ATOM 727 C CA . GLN A 1 98 ? 38.660 1.101 -28.209 1.00 54.97 98 GLN A CA 1
ATOM 728 C C . GLN A 1 98 ? 37.537 1.869 -27.495 1.00 54.97 98 GLN A C 1
ATOM 730 O O . GLN A 1 98 ? 37.826 2.866 -26.828 1.00 54.97 98 GLN A O 1
ATOM 735 N N . ALA A 1 99 ? 36.287 1.400 -27.580 1.00 53.56 99 ALA A N 1
ATOM 736 C CA . ALA A 1 99 ? 35.167 1.969 -26.831 1.00 53.56 99 ALA A CA 1
ATOM 737 C C . ALA A 1 99 ? 35.408 1.873 -25.313 1.00 53.56 99 ALA A C 1
ATOM 739 O O . ALA A 1 99 ? 35.320 2.895 -24.629 1.00 53.56 99 ALA A O 1
ATOM 740 N N . ASP A 1 100 ? 35.837 0.705 -24.815 1.00 51.06 100 ASP A N 1
ATOM 741 C CA . ASP A 1 100 ? 36.165 0.457 -23.401 1.00 51.06 100 ASP A CA 1
ATOM 742 C C . ASP A 1 100 ? 37.283 1.380 -22.877 1.00 51.06 100 ASP A C 1
ATOM 744 O O . ASP A 1 100 ? 37.218 1.894 -21.755 1.00 51.06 100 ASP A O 1
ATOM 748 N N . ALA A 1 101 ? 38.302 1.656 -23.698 1.00 56.19 101 ALA A N 1
ATOM 749 C CA . ALA A 1 101 ? 39.411 2.541 -23.336 1.00 56.19 101 ALA A CA 1
ATOM 750 C C . ALA A 1 101 ? 38.998 4.026 -23.212 1.00 56.19 101 ALA A C 1
ATOM 752 O O . ALA A 1 101 ? 39.560 4.764 -22.395 1.00 56.19 101 ALA A O 1
ATOM 753 N N . LEU A 1 102 ? 38.006 4.471 -23.992 1.00 55.50 102 LEU A N 1
ATOM 754 C CA . LEU A 1 102 ? 37.490 5.847 -23.996 1.00 55.50 102 LEU A CA 1
ATOM 755 C C . LEU A 1 102 ? 36.513 6.129 -22.841 1.00 55.50 102 LEU A C 1
ATOM 757 O O . LEU A 1 102 ? 36.509 7.249 -22.317 1.00 55.50 102 LEU A O 1
ATOM 761 N N . VAL A 1 103 ? 35.777 5.115 -22.359 1.00 51.91 103 VAL A N 1
ATOM 762 C CA . VAL A 1 103 ? 34.954 5.187 -21.126 1.00 51.91 103 VAL A CA 1
ATOM 763 C C . VAL A 1 103 ? 35.775 5.711 -19.950 1.00 51.91 103 VAL A C 1
ATOM 765 O O . VAL A 1 103 ? 35.340 6.585 -19.195 1.00 51.91 103 VAL A O 1
ATOM 768 N N . GLY A 1 104 ? 37.007 5.206 -19.820 1.00 52.22 104 GLY A N 1
ATOM 769 C CA . GLY A 1 104 ? 37.927 5.586 -18.752 1.00 52.22 104 GLY A CA 1
ATOM 770 C C . GLY A 1 104 ? 38.297 7.073 -18.761 1.00 52.22 104 GLY A C 1
ATOM 771 O O . GLY A 1 104 ? 38.500 7.660 -17.694 1.00 52.22 104 GLY A O 1
ATOM 772 N N . GLN A 1 105 ? 38.331 7.707 -19.939 1.00 51.31 105 GLN A N 1
ATOM 773 C CA . GLN A 1 105 ? 38.758 9.099 -20.121 1.00 51.31 105 GLN A CA 1
ATOM 774 C C . GLN A 1 105 ? 37.604 10.107 -19.946 1.00 51.31 105 GLN A C 1
ATOM 776 O O . GLN A 1 105 ? 37.809 11.179 -19.376 1.00 51.31 105 GLN A O 1
ATOM 781 N N . GLY A 1 106 ? 36.373 9.748 -20.335 1.00 46.41 106 GLY A N 1
ATOM 782 C CA . GLY A 1 106 ? 35.198 10.636 -20.279 1.00 46.41 106 GLY A CA 1
ATOM 783 C C . GLY A 1 106 ? 34.628 10.912 -18.875 1.00 46.41 106 GLY A C 1
ATOM 784 O O . GLY A 1 106 ? 33.729 11.736 -18.714 1.00 46.41 106 GLY A O 1
ATOM 785 N N . SER A 1 107 ? 35.159 10.269 -17.830 1.00 49.53 107 SER A N 1
ATOM 786 C CA . SER A 1 107 ? 34.708 10.462 -16.442 1.00 49.53 107 SER A CA 1
ATOM 787 C C . SER A 1 107 ? 35.218 11.754 -15.773 1.00 49.53 107 SER A C 1
ATOM 789 O O . SER A 1 107 ? 34.750 12.090 -14.682 1.00 49.53 107 SER A O 1
ATOM 791 N N . ARG A 1 108 ? 36.170 12.484 -16.387 1.00 51.66 108 ARG A N 1
ATOM 792 C CA . ARG A 1 108 ? 36.919 13.577 -15.720 1.00 51.66 108 ARG A CA 1
ATOM 793 C C . ARG A 1 108 ? 36.975 14.937 -16.439 1.00 51.66 108 ARG A C 1
ATOM 795 O O . ARG A 1 108 ? 37.571 15.844 -15.868 1.00 51.66 108 ARG A O 1
ATOM 802 N N . GLY A 1 109 ? 36.396 15.107 -17.631 1.00 49.44 109 GLY A N 1
ATOM 803 C CA . GLY A 1 109 ? 36.688 16.283 -18.476 1.00 49.44 109 GLY A CA 1
ATOM 804 C C . GLY A 1 109 ? 35.515 17.203 -18.815 1.00 49.44 109 GLY A C 1
ATOM 805 O O . GLY A 1 109 ? 35.586 18.397 -18.541 1.00 49.44 109 GLY A O 1
ATOM 806 N N . ASP A 1 110 ? 34.438 16.660 -19.387 1.00 52.25 110 ASP A N 1
ATOM 807 C CA . ASP A 1 110 ? 33.472 17.480 -20.130 1.00 52.25 110 ASP A CA 1
ATOM 808 C C . ASP A 1 110 ? 32.109 17.658 -19.427 1.00 52.25 110 ASP A C 1
ATOM 810 O O . ASP A 1 110 ? 31.680 16.805 -18.630 1.00 52.25 110 ASP A O 1
ATOM 814 N N . PRO A 1 111 ? 31.407 18.783 -19.684 1.00 52.62 111 PRO A N 1
ATOM 815 C CA . PRO A 1 111 ? 30.038 18.983 -19.223 1.00 52.62 111 PRO A CA 1
ATOM 816 C C . PRO A 1 111 ? 29.095 17.931 -19.834 1.00 52.62 111 PRO A C 1
ATOM 818 O O . PRO A 1 111 ? 29.318 17.475 -20.956 1.00 52.62 111 PRO A O 1
ATOM 821 N N . PRO A 1 112 ? 28.049 17.509 -19.099 1.00 57.88 112 PRO A N 1
ATOM 822 C CA . PRO A 1 112 ? 27.107 16.514 -19.593 1.00 57.88 112 PRO A CA 1
ATOM 823 C C . PRO A 1 112 ? 26.382 17.016 -20.845 1.00 57.88 112 PRO A C 1
ATOM 825 O O . PRO A 1 112 ? 25.970 18.174 -20.900 1.00 57.88 112 PRO A O 1
ATOM 828 N N . VAL A 1 113 ? 26.218 16.138 -21.835 1.00 57.56 113 VAL A N 1
ATOM 829 C CA . VAL A 1 113 ? 25.477 16.467 -23.059 1.00 57.56 113 VAL A CA 1
ATOM 830 C C . VAL A 1 113 ? 23.985 16.481 -22.741 1.00 57.56 113 VAL A C 1
ATOM 832 O O . VAL A 1 113 ? 23.436 15.499 -22.239 1.00 57.56 113 VAL A O 1
ATOM 835 N N . GLU A 1 114 ? 23.334 17.603 -23.036 1.00 55.50 114 GLU A N 1
ATOM 836 C CA . GLU A 1 114 ? 21.882 17.734 -22.985 1.00 55.50 114 GLU A CA 1
ATOM 837 C C . GLU A 1 114 ? 21.312 17.000 -24.207 1.00 55.50 114 GLU A C 1
ATOM 839 O O . GLU A 1 114 ? 21.486 17.427 -25.348 1.00 55.50 114 GLU A O 1
ATOM 844 N N . THR A 1 115 ? 20.741 15.818 -23.978 1.00 56.19 115 THR A N 1
ATOM 845 C CA . THR A 1 115 ? 20.138 15.001 -25.036 1.00 56.19 115 THR A CA 1
ATOM 846 C C . THR A 1 115 ? 18.648 15.299 -25.088 1.00 56.19 115 THR A C 1
ATOM 848 O O . THR A 1 115 ? 17.963 15.235 -24.068 1.00 56.19 115 THR A O 1
ATOM 851 N N . ASP A 1 116 ? 18.149 15.651 -26.272 1.00 58.03 116 ASP A N 1
ATOM 852 C CA . ASP A 1 116 ? 16.715 15.792 -26.491 1.00 58.03 116 ASP A CA 1
ATOM 853 C C . ASP A 1 116 ? 16.083 14.392 -26.517 1.00 58.03 116 ASP A C 1
ATOM 855 O O . ASP A 1 116 ? 16.219 13.645 -27.484 1.00 58.03 116 ASP A O 1
ATOM 859 N N . LEU A 1 117 ? 15.460 14.008 -25.401 1.00 63.06 117 LEU A N 1
ATOM 860 C CA . LEU A 1 117 ? 14.785 12.720 -25.215 1.00 63.06 117 LEU A CA 1
ATOM 861 C C . LEU A 1 117 ? 13.286 12.801 -25.548 1.00 63.06 117 LEU A C 1
ATOM 863 O O . LEU A 1 117 ? 12.509 11.936 -25.131 1.00 63.06 117 LEU A O 1
ATOM 867 N N . LEU A 1 118 ? 12.847 13.848 -26.256 1.00 59.88 118 LEU A N 1
ATOM 868 C CA . LEU A 1 118 ? 11.455 13.987 -26.663 1.00 59.88 118 LEU A CA 1
ATOM 869 C C . LEU A 1 118 ? 11.069 12.867 -27.637 1.00 59.88 118 LEU A C 1
ATOM 871 O O . LEU A 1 118 ? 11.536 12.793 -28.771 1.00 59.88 118 LEU A O 1
ATOM 875 N N . VAL A 1 119 ? 10.165 11.995 -27.189 1.00 60.47 119 VAL A N 1
ATOM 876 C CA . VAL A 1 119 ? 9.571 10.958 -28.037 1.00 60.47 119 VAL A CA 1
ATOM 877 C C . VAL A 1 119 ? 8.593 1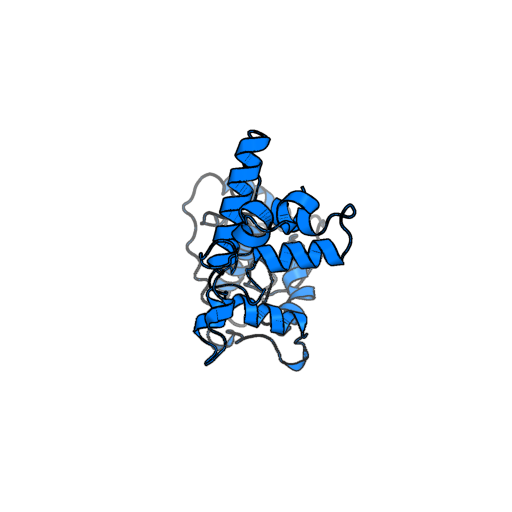1.630 -29.008 1.00 60.47 119 VAL A C 1
ATOM 879 O O . VAL A 1 119 ? 7.659 12.298 -28.547 1.00 60.47 119 VAL A O 1
ATOM 882 N N . PRO A 1 120 ? 8.749 11.459 -30.336 1.00 64.38 120 PRO A N 1
ATOM 883 C CA . PRO A 1 120 ? 7.814 12.020 -31.303 1.00 64.38 120 PRO A CA 1
ATOM 884 C C . PRO A 1 120 ? 6.380 11.559 -31.024 1.00 64.38 120 PRO A C 1
ATOM 886 O O . PRO A 1 120 ? 6.142 10.414 -30.638 1.00 64.38 120 PRO A O 1
ATOM 889 N N . THR A 1 121 ? 5.396 12.434 -31.239 1.00 63.94 121 THR A N 1
ATOM 890 C CA . THR A 1 121 ? 3.997 12.183 -30.845 1.00 63.94 121 THR A CA 1
ATOM 891 C C . THR A 1 121 ? 3.403 10.922 -31.486 1.00 63.94 121 THR A C 1
ATOM 893 O O . THR A 1 121 ? 2.558 10.266 -30.885 1.00 63.94 121 THR A O 1
ATOM 896 N N . ASN A 1 122 ? 3.867 10.536 -32.676 1.00 63.75 122 ASN A N 1
ATOM 897 C CA . ASN A 1 122 ? 3.461 9.312 -33.373 1.00 63.75 122 ASN A CA 1
ATOM 898 C C . ASN A 1 122 ? 4.020 8.017 -32.750 1.00 63.75 122 ASN A C 1
ATOM 900 O O . ASN A 1 122 ? 3.501 6.944 -33.041 1.00 63.75 122 ASN A O 1
ATOM 904 N N . PHE A 1 123 ? 5.036 8.113 -31.889 1.00 63.44 123 PHE A N 1
ATOM 905 C CA . PHE A 1 123 ? 5.573 7.008 -31.085 1.00 63.44 123 PHE A CA 1
ATOM 906 C C . PHE A 1 123 ? 5.145 7.098 -29.612 1.00 63.44 123 PHE A C 1
ATOM 908 O O . PHE A 1 123 ? 5.583 6.311 -28.774 1.00 63.44 123 PHE A O 1
ATOM 915 N N . HIS A 1 124 ? 4.258 8.042 -29.283 1.00 63.31 124 HIS A N 1
ATOM 916 C CA . HIS A 1 124 ? 3.722 8.193 -27.941 1.00 63.31 124 HIS A CA 1
ATOM 917 C C . HIS A 1 124 ? 2.593 7.180 -27.707 1.00 63.31 124 HIS A C 1
ATOM 919 O O . HIS A 1 124 ? 1.422 7.426 -28.004 1.00 63.31 124 HIS A O 1
ATOM 925 N N . LEU A 1 125 ? 2.954 6.006 -27.185 1.00 65.19 125 LEU A N 1
ATOM 926 C CA . LEU A 1 125 ? 1.992 4.974 -26.804 1.00 65.19 125 LEU A CA 1
ATOM 927 C C . LEU A 1 125 ? 1.158 5.441 -25.603 1.00 65.19 125 LEU A C 1
ATOM 929 O O . LEU A 1 125 ? 1.656 5.581 -24.485 1.00 65.19 125 LEU A O 1
ATOM 933 N N . LEU A 1 126 ? -0.139 5.659 -25.824 1.00 63.12 126 LEU A N 1
ATOM 934 C CA . LEU A 1 126 ? -1.075 6.054 -24.775 1.00 63.12 126 LEU A CA 1
ATOM 935 C C . LEU A 1 126 ? -1.629 4.820 -24.047 1.00 63.12 126 LEU A C 1
ATOM 937 O O . LEU A 1 126 ? -2.708 4.320 -24.358 1.00 63.12 126 LEU A O 1
ATOM 941 N N . GLY A 1 127 ? -0.903 4.368 -23.024 1.00 68.44 127 GLY A N 1
ATOM 942 C CA . GLY A 1 127 ? -1.369 3.346 -22.083 1.00 68.44 127 GLY A CA 1
ATOM 943 C C . GLY A 1 127 ? -1.133 1.898 -22.522 1.00 68.44 127 GLY A C 1
ATOM 944 O O . GLY A 1 127 ? -0.432 1.622 -23.488 1.00 68.44 127 GLY A O 1
ATOM 945 N N . ALA A 1 128 ? -1.677 0.960 -21.742 1.00 77.06 128 ALA A N 1
ATOM 946 C CA . ALA A 1 128 ? -1.502 -0.475 -21.958 1.00 77.06 128 ALA A CA 1
ATOM 947 C C . ALA A 1 128 ? -2.499 -1.020 -22.989 1.00 77.06 128 ALA A C 1
ATOM 949 O O . ALA A 1 128 ? -3.670 -0.631 -23.001 1.00 77.06 128 ALA A O 1
ATOM 950 N N . ARG A 1 129 ? -2.060 -1.972 -23.818 1.00 81.56 129 ARG A N 1
ATOM 951 C CA . ARG A 1 129 ? -2.928 -2.656 -24.781 1.00 81.56 129 ARG A CA 1
ATOM 952 C C . ARG A 1 129 ? -3.956 -3.504 -24.024 1.00 81.56 129 ARG A C 1
ATOM 954 O O . ARG A 1 129 ? -3.614 -4.327 -23.183 1.00 81.56 129 ARG A O 1
ATOM 961 N N . LEU A 1 130 ? -5.238 -3.335 -24.356 1.00 80.31 130 LEU A N 1
ATOM 962 C CA . LEU A 1 130 ? -6.340 -4.013 -23.655 1.00 80.31 130 LEU A CA 1
ATOM 963 C C . LEU A 1 130 ? -6.258 -5.545 -23.734 1.00 80.31 130 LEU A C 1
ATOM 965 O O . LEU A 1 130 ? -6.549 -6.220 -22.755 1.00 80.31 130 LEU A O 1
ATOM 969 N N . ALA A 1 131 ? -5.830 -6.095 -24.874 1.00 85.00 131 ALA A N 1
ATOM 970 C CA . ALA A 1 131 ? -5.736 -7.543 -25.080 1.00 85.00 131 ALA A CA 1
ATOM 971 C C . ALA A 1 131 ? -4.661 -8.228 -24.210 1.00 85.00 131 ALA A C 1
ATOM 973 O O . ALA A 1 131 ? -4.775 -9.415 -23.920 1.00 85.00 131 ALA A O 1
ATOM 974 N N . SER A 1 132 ? -3.630 -7.491 -23.791 1.00 79.94 132 SER A N 1
ATOM 975 C CA . SER A 1 132 ? -2.522 -7.962 -22.946 1.00 79.94 132 SER A CA 1
ATOM 976 C C . SER A 1 132 ? -2.656 -7.506 -21.487 1.00 79.94 132 SER A C 1
ATOM 978 O O . SER A 1 132 ? -1.814 -7.840 -20.646 1.00 79.94 132 SER A O 1
ATOM 980 N N . LEU A 1 133 ? -3.701 -6.736 -21.166 1.00 80.31 133 LEU A N 1
ATOM 981 C CA . LEU A 1 133 ? -3.913 -6.170 -19.843 1.00 80.31 133 LEU A CA 1
ATOM 982 C C . LEU A 1 133 ? -4.402 -7.245 -18.868 1.00 80.31 133 LEU A C 1
ATOM 984 O O . LEU A 1 133 ? -5.485 -7.807 -19.019 1.00 80.31 133 LEU A O 1
ATOM 988 N N . SER A 1 134 ? -3.624 -7.496 -17.816 1.00 81.06 134 SER A N 1
ATOM 989 C CA . SER A 1 134 ? -4.068 -8.334 -16.701 1.00 81.06 134 SER A CA 1
ATOM 990 C C . SER A 1 134 ? -4.821 -7.509 -15.657 1.00 81.06 134 SER A C 1
ATOM 992 O O . SER A 1 134 ? -4.574 -6.313 -15.499 1.00 81.06 134 SER A O 1
ATOM 994 N N . GLN A 1 135 ? -5.683 -8.159 -14.869 1.00 80.56 135 GLN A N 1
ATOM 995 C CA . GLN A 1 135 ? -6.368 -7.517 -13.739 1.00 80.56 135 GLN A CA 1
ATOM 996 C C . GLN A 1 135 ? -5.380 -6.860 -12.760 1.00 80.56 135 GLN A C 1
ATOM 998 O O . GLN A 1 135 ? -5.641 -5.771 -12.259 1.00 80.56 135 GLN A O 1
ATOM 1003 N N . CYS A 1 136 ? -4.232 -7.500 -12.513 1.00 76.38 136 CYS A N 1
ATOM 1004 C CA . CYS A 1 136 ? -3.176 -6.961 -11.657 1.00 76.38 136 CYS A CA 1
ATOM 1005 C C . CYS A 1 136 ? -2.597 -5.653 -12.226 1.00 76.38 136 CYS A C 1
ATOM 1007 O O . CYS A 1 136 ? -2.506 -4.659 -11.509 1.00 76.38 136 CYS A O 1
ATOM 1009 N N . LEU A 1 137 ? -2.284 -5.615 -13.528 1.00 73.81 137 LEU A N 1
ATOM 1010 C CA . LEU A 1 137 ? -1.776 -4.411 -14.196 1.00 73.81 137 LEU A CA 1
ATOM 1011 C C . LEU A 1 137 ? -2.826 -3.300 -14.268 1.00 73.81 137 LEU A C 1
ATOM 1013 O O . LEU A 1 137 ? -2.503 -2.137 -14.026 1.00 73.81 137 LEU A O 1
ATOM 1017 N N . ALA A 1 138 ? -4.082 -3.653 -14.548 1.00 78.00 138 ALA A N 1
ATOM 1018 C CA . ALA A 1 138 ? -5.194 -2.711 -14.540 1.00 78.00 138 ALA A CA 1
ATOM 1019 C C . ALA A 1 138 ? -5.349 -2.077 -13.152 1.00 78.00 138 ALA A C 1
ATOM 1021 O O . ALA A 1 138 ? -5.329 -0.853 -13.027 1.00 78.00 138 ALA A O 1
ATOM 1022 N N . TYR A 1 139 ? -5.407 -2.905 -12.105 1.00 76.94 139 TYR A N 1
ATOM 1023 C CA . TYR A 1 139 ? -5.527 -2.462 -10.719 1.00 76.94 139 TYR A CA 1
ATOM 1024 C C . TYR A 1 139 ? -4.353 -1.572 -10.297 1.00 76.94 139 TYR A C 1
ATOM 1026 O O . TYR A 1 139 ? -4.568 -0.480 -9.776 1.00 76.94 139 TYR A O 1
ATOM 1034 N N . MET A 1 140 ? -3.118 -1.984 -10.598 1.00 72.38 140 MET A N 1
ATOM 1035 C CA . MET A 1 140 ? -1.916 -1.191 -10.338 1.00 72.38 140 MET A CA 1
ATOM 1036 C C . MET A 1 140 ? -1.972 0.175 -11.038 1.00 72.38 140 MET A C 1
ATOM 1038 O O . MET A 1 140 ? -1.679 1.190 -10.413 1.00 72.38 140 MET A O 1
ATOM 1042 N N . SER A 1 141 ? -2.390 0.228 -12.309 1.00 69.50 141 SER A N 1
ATOM 1043 C CA . SER A 1 141 ? -2.481 1.484 -13.067 1.00 69.50 141 SER A CA 1
ATOM 1044 C C . SER A 1 141 ? -3.511 2.453 -12.482 1.00 69.50 141 SER A C 1
ATOM 1046 O O . SER A 1 141 ? -3.258 3.653 -12.395 1.00 69.50 141 SER A O 1
ATOM 1048 N N . VAL A 1 142 ? -4.651 1.928 -12.026 1.00 76.38 142 VAL A N 1
ATOM 1049 C CA . VAL A 1 142 ? -5.695 2.699 -11.345 1.00 76.38 142 VAL A CA 1
ATOM 1050 C C . VAL A 1 142 ? -5.177 3.205 -10.005 1.00 76.38 142 VAL A C 1
ATOM 1052 O O . VAL A 1 142 ? -5.385 4.367 -9.686 1.00 76.38 142 VAL A O 1
ATOM 1055 N N . HIS A 1 143 ? -4.458 2.378 -9.248 1.00 65.44 143 HIS A N 1
ATOM 1056 C CA . HIS A 1 143 ? -3.901 2.760 -7.952 1.00 65.44 143 HIS A CA 1
ATOM 1057 C C . HIS A 1 143 ? -2.812 3.841 -8.069 1.00 65.44 143 HIS A C 1
ATOM 1059 O O . HIS A 1 143 ? -2.818 4.794 -7.298 1.00 65.44 143 HIS A O 1
ATOM 1065 N N . LEU A 1 144 ? -1.921 3.738 -9.066 1.00 67.56 144 LEU A N 1
ATOM 1066 C CA . LEU A 1 144 ? -0.895 4.752 -9.353 1.00 67.56 144 LEU A CA 1
ATOM 1067 C C . LEU A 1 144 ? -1.506 6.094 -9.780 1.00 67.56 144 LEU A C 1
ATOM 1069 O O . LEU A 1 144 ? -1.006 7.147 -9.396 1.00 67.56 144 LEU A O 1
ATOM 1073 N N . ARG A 1 145 ? -2.590 6.066 -10.567 1.00 67.19 145 ARG A N 1
ATOM 1074 C CA . ARG A 1 145 ? -3.311 7.274 -11.010 1.00 67.19 145 ARG A CA 1
ATOM 1075 C C . ARG A 1 145 ? -4.151 7.891 -9.900 1.00 67.19 145 ARG A C 1
ATOM 1077 O O . ARG A 1 145 ? -4.214 9.107 -9.777 1.00 67.19 145 ARG A O 1
ATOM 1084 N N . ASN A 1 146 ? -4.777 7.044 -9.093 1.00 63.06 146 ASN A N 1
ATOM 1085 C CA . ASN A 1 146 ? -5.637 7.432 -7.986 1.00 63.06 146 ASN A CA 1
ATOM 1086 C C . ASN A 1 146 ? -4.876 7.367 -6.667 1.00 63.06 146 ASN A C 1
ATOM 1088 O O . ASN A 1 146 ? -5.457 6.871 -5.698 1.00 63.06 146 ASN A O 1
ATOM 1092 N N . ALA A 1 147 ? -3.604 7.805 -6.645 1.00 54.88 147 ALA A N 1
ATOM 1093 C CA . ALA A 1 147 ? -2.769 7.821 -5.446 1.00 54.88 147 ALA A CA 1
ATOM 1094 C C . ALA A 1 147 ? -3.630 8.288 -4.274 1.00 54.88 147 ALA A C 1
ATOM 1096 O O . ALA A 1 147 ? -4.068 9.439 -4.214 1.00 54.88 147 ALA A O 1
ATOM 1097 N N . THR A 1 148 ? -4.025 7.319 -3.450 1.00 54.94 148 THR A N 1
ATOM 1098 C CA . THR A 1 148 ? -5.145 7.524 -2.543 1.00 54.94 148 THR A CA 1
ATOM 1099 C C . THR A 1 148 ? -4.643 8.503 -1.497 1.00 54.94 148 THR A C 1
ATOM 1101 O O . THR A 1 148 ? -3.551 8.273 -0.971 1.00 54.94 148 THR A O 1
ATOM 1104 N N . PRO A 1 149 ? -5.361 9.607 -1.217 1.00 55.66 149 PRO A N 1
ATOM 1105 C CA . PRO A 1 149 ? -4.943 10.517 -0.166 1.00 55.66 149 PRO A CA 1
ATOM 1106 C C . PRO A 1 149 ? -4.714 9.682 1.087 1.00 55.66 149 PRO A C 1
ATOM 1108 O O . PRO A 1 149 ? -5.571 8.872 1.453 1.00 55.66 149 PRO A O 1
ATOM 1111 N N . THR A 1 150 ? -3.523 9.817 1.672 1.00 55.19 150 THR A N 1
ATOM 1112 C CA . THR A 1 150 ? -3.116 9.088 2.870 1.00 55.19 150 THR A CA 1
ATOM 1113 C C . THR A 1 150 ? -4.267 9.165 3.865 1.00 55.19 150 THR A C 1
ATOM 1115 O O . THR A 1 150 ? -4.658 10.265 4.259 1.00 55.19 150 THR A O 1
ATOM 1118 N N . GLN A 1 151 ? -4.887 8.026 4.194 1.00 58.62 151 GLN A N 1
ATOM 1119 C CA . GLN A 1 151 ? -6.021 8.029 5.113 1.00 58.62 151 GLN A CA 1
ATOM 1120 C C . GLN A 1 151 ? -5.528 8.559 6.460 1.00 58.62 151 GLN A C 1
ATOM 1122 O O . GLN A 1 151 ? -4.816 7.863 7.181 1.00 58.62 151 GLN A O 1
ATOM 1127 N N . LEU A 1 152 ? -5.910 9.797 6.786 1.00 61.19 152 LEU A N 1
ATOM 1128 C CA . LEU A 1 152 ? -5.472 10.507 7.992 1.00 61.19 152 LEU A CA 1
ATOM 1129 C C . LEU A 1 152 ? -5.734 9.695 9.273 1.00 61.19 152 LEU A C 1
ATOM 1131 O O . LEU A 1 152 ? -4.985 9.808 10.240 1.00 61.19 152 LEU A O 1
ATOM 1135 N N . SER A 1 153 ? -6.773 8.851 9.278 1.00 60.09 153 SER A N 1
ATOM 1136 C CA . SER A 1 153 ? -7.095 7.942 10.383 1.00 60.09 153 SER A CA 1
ATOM 1137 C C . SER A 1 153 ? -6.024 6.872 10.599 1.00 60.09 153 SER A C 1
ATOM 1139 O O . SER A 1 153 ? -5.535 6.730 11.718 1.00 60.09 153 SER A O 1
ATOM 1141 N N . ALA A 1 154 ? -5.615 6.167 9.539 1.00 68.38 154 ALA A N 1
ATOM 1142 C CA . ALA A 1 154 ? -4.564 5.154 9.609 1.00 68.38 154 ALA A CA 1
ATOM 1143 C C . ALA A 1 154 ? -3.212 5.773 9.992 1.00 68.38 154 ALA A C 1
ATOM 1145 O O . ALA A 1 154 ? -2.453 5.176 10.753 1.00 68.38 154 ALA A O 1
ATOM 1146 N N . THR A 1 155 ? -2.940 6.999 9.533 1.00 76.38 155 THR A N 1
ATOM 1147 C CA . THR A 1 155 ? -1.762 7.771 9.950 1.00 76.38 155 THR A CA 1
ATOM 1148 C C . THR A 1 155 ? -1.786 8.064 11.450 1.00 76.38 155 THR A C 1
ATOM 1150 O O . THR A 1 155 ? -0.825 7.745 12.138 1.00 76.38 155 THR A O 1
ATOM 1153 N N . ARG A 1 156 ? -2.905 8.559 11.995 1.00 82.69 156 ARG A N 1
ATOM 1154 C CA . ARG A 1 156 ? -3.021 8.846 13.434 1.00 82.69 156 ARG A CA 1
ATOM 1155 C C . ARG A 1 156 ? -2.836 7.598 14.300 1.00 82.69 156 ARG A C 1
ATOM 1157 O O . ARG A 1 156 ? -2.157 7.659 15.321 1.00 82.69 156 ARG A O 1
ATOM 1164 N N . SER A 1 157 ? -3.441 6.472 13.922 1.00 84.44 157 SER A N 1
ATOM 1165 C CA . SER A 1 157 ? -3.282 5.215 14.666 1.00 84.44 157 SER A CA 1
ATOM 1166 C C . SER A 1 157 ? -1.848 4.683 14.609 1.00 84.44 157 SER A C 1
ATOM 1168 O O . SER A 1 157 ? -1.368 4.145 15.606 1.00 84.44 157 SER A O 1
ATOM 1170 N N . LEU A 1 158 ? -1.147 4.866 13.485 1.0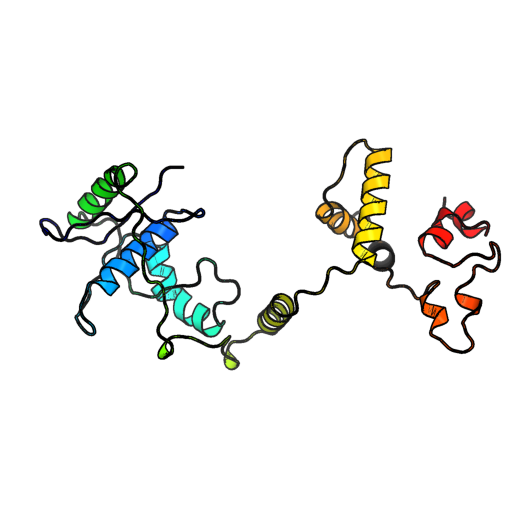0 86.75 158 LEU A N 1
ATOM 1171 C CA . LEU A 1 158 ? 0.281 4.559 13.388 1.00 86.75 158 LEU A CA 1
ATOM 1172 C C . LEU A 1 158 ? 1.123 5.459 14.286 1.00 86.75 158 LEU A C 1
ATOM 1174 O O . LEU A 1 158 ? 1.978 4.935 14.991 1.00 86.75 158 LEU A O 1
ATOM 1178 N N . ASP A 1 159 ? 0.865 6.767 14.303 1.00 87.62 159 ASP A N 1
ATOM 1179 C CA . ASP A 1 159 ? 1.611 7.714 15.137 1.00 87.62 159 ASP A CA 1
ATOM 1180 C C . ASP A 1 159 ? 1.472 7.362 16.626 1.00 87.62 159 ASP A C 1
ATOM 1182 O O . ASP A 1 159 ? 2.465 7.306 17.354 1.00 87.62 159 ASP A O 1
ATOM 1186 N N . LEU A 1 160 ? 0.251 7.034 17.070 1.00 87.69 160 LEU A N 1
ATOM 1187 C CA . LEU A 1 160 ? -0.010 6.562 18.435 1.00 87.69 160 LEU A CA 1
ATOM 1188 C C . LEU A 1 160 ? 0.729 5.251 18.735 1.00 87.69 160 LEU A C 1
ATOM 1190 O O . LEU A 1 160 ? 1.362 5.126 19.783 1.00 87.69 160 LEU A O 1
ATOM 1194 N N . ALA A 1 161 ? 0.693 4.285 17.812 1.00 89.44 161 ALA A N 1
ATOM 1195 C CA . ALA A 1 161 ? 1.402 3.018 17.977 1.00 89.44 161 ALA A CA 1
ATOM 1196 C C . ALA A 1 161 ? 2.926 3.216 18.029 1.00 89.44 161 ALA A C 1
ATOM 1198 O O . ALA A 1 161 ? 3.597 2.611 18.864 1.00 89.44 161 ALA A O 1
ATOM 1199 N N . GLN A 1 162 ? 3.482 4.080 17.176 1.00 92.44 162 GLN A N 1
ATOM 1200 C CA . GLN A 1 162 ? 4.903 4.424 17.182 1.00 92.44 162 GLN A CA 1
ATOM 1201 C C . GLN A 1 162 ? 5.313 5.079 18.499 1.00 92.44 162 GLN A C 1
ATOM 1203 O O . GLN A 1 162 ? 6.311 4.656 19.084 1.00 92.44 162 GLN A O 1
ATOM 1208 N N . ALA A 1 163 ? 4.539 6.057 18.981 1.00 90.75 163 ALA A N 1
ATOM 1209 C CA . ALA A 1 163 ? 4.790 6.730 20.251 1.00 90.75 163 ALA A CA 1
ATOM 1210 C C . ALA A 1 163 ? 4.757 5.741 21.427 1.00 90.75 163 ALA A C 1
ATOM 1212 O O . ALA A 1 163 ? 5.696 5.701 22.219 1.00 90.75 163 ALA A O 1
ATOM 1213 N N . ALA A 1 164 ? 3.743 4.871 21.487 1.00 90.69 164 ALA A N 1
ATOM 1214 C CA . ALA A 1 164 ? 3.620 3.860 22.536 1.00 90.69 164 ALA A CA 1
ATOM 1215 C C . ALA A 1 164 ? 4.760 2.822 22.501 1.00 90.69 164 ALA A C 1
ATOM 1217 O O . ALA A 1 164 ? 5.273 2.410 23.543 1.00 90.69 164 ALA A O 1
ATOM 1218 N N . ILE A 1 165 ? 5.196 2.389 21.311 1.00 92.31 165 ILE A N 1
ATOM 1219 C CA . ILE A 1 165 ? 6.336 1.468 21.176 1.00 92.31 165 ILE A CA 1
ATOM 1220 C C . ILE A 1 165 ? 7.638 2.161 21.587 1.00 92.31 165 ILE A C 1
ATOM 1222 O O . ILE A 1 165 ? 8.455 1.552 22.283 1.00 92.31 165 ILE A O 1
ATOM 1226 N N . GLN A 1 166 ? 7.833 3.422 21.195 1.00 94.31 166 GLN A N 1
ATOM 1227 C CA . GLN A 1 166 ? 9.008 4.201 21.573 1.00 94.31 166 GLN A CA 1
ATOM 1228 C C . GLN A 1 166 ? 9.080 4.402 23.087 1.00 94.31 166 GLN A C 1
ATOM 1230 O O . GLN A 1 166 ? 10.145 4.210 23.663 1.00 94.31 166 GLN A O 1
ATOM 1235 N N . GLU A 1 167 ? 7.964 4.724 23.738 1.00 94.44 167 GLU A N 1
ATOM 1236 C CA . GLU A 1 167 ? 7.897 4.874 25.193 1.00 94.44 167 GLU A CA 1
ATOM 1237 C C . GLU A 1 167 ? 8.304 3.582 25.918 1.00 94.44 167 GLU A C 1
ATOM 1239 O O . GLU A 1 167 ? 9.054 3.619 26.891 1.00 94.44 167 GLU A O 1
ATOM 1244 N N . ARG A 1 168 ? 7.873 2.419 25.410 1.00 92.44 168 ARG A N 1
ATOM 1245 C CA . ARG A 1 168 ? 8.155 1.117 26.038 1.00 92.44 168 ARG A CA 1
ATOM 1246 C C . ARG A 1 168 ? 9.544 0.558 25.737 1.00 92.44 168 ARG A C 1
ATOM 1248 O O . ARG A 1 168 ? 10.094 -0.162 26.564 1.00 92.44 168 ARG A O 1
ATOM 1255 N N . THR A 1 169 ? 10.078 0.809 24.544 1.00 93.31 169 THR A N 1
ATOM 1256 C CA . THR A 1 169 ? 11.308 0.154 24.052 1.00 93.31 169 THR A CA 1
ATOM 1257 C C . THR A 1 169 ? 12.491 1.103 23.881 1.00 93.31 169 THR A C 1
ATOM 1259 O O . THR A 1 169 ? 13.610 0.644 23.673 1.00 93.31 169 THR A O 1
ATOM 1262 N N . GLY A 1 170 ? 12.262 2.417 23.929 1.00 91.31 170 GLY A N 1
ATOM 1263 C CA . GLY A 1 170 ? 13.253 3.451 23.623 1.00 91.31 170 GLY A CA 1
ATOM 1264 C C . GLY A 1 170 ? 13.539 3.640 22.127 1.00 91.31 170 GLY A C 1
ATOM 1265 O O . GLY A 1 170 ? 14.279 4.552 21.761 1.00 91.31 170 GLY A O 1
ATOM 1266 N N . HIS A 1 171 ? 12.958 2.820 21.246 1.00 88.50 171 HIS A N 1
ATOM 1267 C CA . HIS A 1 171 ? 13.214 2.852 19.807 1.00 88.50 171 HIS A CA 1
ATOM 1268 C C . HIS A 1 171 ? 11.969 3.247 19.017 1.00 88.50 171 HIS A C 1
ATOM 1270 O O . HIS A 1 171 ? 10.901 2.674 19.210 1.00 88.50 171 HIS A O 1
ATOM 1276 N N . LEU A 1 172 ? 12.123 4.183 18.075 1.00 88.62 172 LEU A N 1
ATOM 1277 C CA . LEU A 1 172 ? 11.061 4.553 17.142 1.00 88.62 172 LEU A CA 1
ATOM 1278 C C . LEU A 1 172 ? 10.998 3.522 15.998 1.00 88.62 172 LEU A C 1
ATOM 1280 O O . LEU A 1 172 ? 11.930 3.449 15.189 1.00 88.62 172 LEU A O 1
ATOM 1284 N N . PRO A 1 173 ? 9.938 2.703 15.902 1.00 87.56 173 PRO A N 1
ATOM 1285 C CA . PRO A 1 173 ? 9.834 1.690 14.859 1.00 87.56 173 PRO A CA 1
ATOM 1286 C C . PRO A 1 173 ? 9.483 2.315 13.502 1.00 87.56 173 PRO A C 1
ATOM 1288 O O . PRO A 1 173 ? 8.794 3.329 13.423 1.00 87.56 173 PRO A O 1
ATOM 1291 N N . ASN A 1 174 ? 9.910 1.673 12.412 1.00 88.00 174 ASN A N 1
ATOM 1292 C CA . ASN A 1 174 ? 9.478 2.031 11.058 1.00 88.00 174 ASN A CA 1
ATOM 1293 C C . ASN A 1 174 ? 7.977 1.686 10.884 1.00 88.00 174 ASN A C 1
ATOM 1295 O O . ASN A 1 174 ? 7.616 0.537 11.158 1.00 88.00 174 ASN A O 1
ATOM 1299 N N . PRO A 1 175 ? 7.118 2.598 10.380 1.00 84.12 175 PRO A N 1
ATOM 1300 C CA . PRO A 1 175 ? 5.695 2.322 10.147 1.00 84.12 175 PRO A CA 1
ATOM 1301 C C . PRO A 1 175 ? 5.429 1.047 9.334 1.00 84.12 175 PRO A C 1
ATOM 1303 O O . PRO A 1 175 ? 4.517 0.285 9.648 1.00 84.12 175 PRO A O 1
ATOM 1306 N N . ALA A 1 176 ? 6.264 0.753 8.332 1.00 85.06 176 ALA A N 1
ATOM 1307 C CA . ALA A 1 176 ? 6.137 -0.463 7.528 1.00 85.06 176 ALA A CA 1
ATOM 1308 C C . ALA A 1 176 ? 6.310 -1.741 8.367 1.00 85.06 176 ALA A C 1
ATOM 1310 O O . ALA A 1 176 ? 5.634 -2.739 8.123 1.00 85.06 176 ALA A O 1
ATOM 1311 N N . ARG A 1 177 ? 7.177 -1.710 9.388 1.00 88.12 177 ARG A N 1
ATOM 1312 C CA . ARG A 1 177 ? 7.364 -2.842 10.307 1.00 88.12 177 ARG A CA 1
ATOM 1313 C C . ARG A 1 177 ? 6.167 -3.045 11.228 1.00 88.12 177 ARG A C 1
ATOM 1315 O O . ARG A 1 177 ? 5.836 -4.191 11.509 1.00 88.12 177 ARG A O 1
ATOM 1322 N N . ILE A 1 178 ? 5.504 -1.969 11.658 1.00 89.44 178 ILE A N 1
ATOM 1323 C CA . ILE A 1 178 ? 4.264 -2.073 12.443 1.00 89.44 178 ILE A CA 1
ATOM 1324 C C . ILE A 1 178 ? 3.210 -2.819 11.622 1.00 89.44 178 ILE A C 1
ATOM 1326 O O . ILE A 1 178 ? 2.647 -3.803 12.095 1.00 89.44 178 ILE A O 1
ATOM 1330 N N . TRP A 1 179 ? 3.019 -2.439 10.358 1.00 89.25 179 TRP A N 1
ATOM 1331 C CA . TRP A 1 179 ? 2.075 -3.134 9.480 1.00 89.25 179 TRP A CA 1
ATOM 1332 C C . TRP A 1 179 ? 2.425 -4.602 9.261 1.00 89.25 179 TRP A C 1
ATOM 1334 O O . TRP A 1 179 ? 1.543 -5.453 9.337 1.00 89.25 179 TRP A O 1
ATOM 1344 N N . GLN A 1 180 ? 3.702 -4.912 9.033 1.00 89.69 180 GLN A N 1
ATOM 1345 C CA . GLN A 1 180 ? 4.160 -6.296 8.895 1.00 89.69 180 GLN A CA 1
ATOM 1346 C C . GLN A 1 180 ? 3.899 -7.112 10.165 1.00 89.69 180 GLN A C 1
ATOM 1348 O O . GLN A 1 180 ? 3.485 -8.264 10.069 1.00 89.69 180 GLN A O 1
ATOM 1353 N N . SER A 1 181 ? 4.079 -6.517 11.349 1.00 90.69 181 SER A N 1
ATOM 1354 C CA . SER A 1 181 ? 3.847 -7.222 12.614 1.00 90.69 181 SER A CA 1
ATOM 1355 C C . SER A 1 181 ? 2.387 -7.598 12.857 1.00 90.69 181 SER A C 1
ATOM 1357 O O . SER A 1 181 ? 2.143 -8.577 13.554 1.00 90.69 181 SER A O 1
ATOM 1359 N N . LEU A 1 182 ? 1.421 -6.900 12.244 1.00 91.06 182 LEU A N 1
ATOM 1360 C CA . LEU A 1 182 ? 0.008 -7.282 12.355 1.00 91.06 182 LEU A CA 1
ATOM 1361 C C . LEU A 1 182 ? -0.276 -8.648 11.728 1.00 91.06 182 LEU A C 1
ATOM 1363 O O . LEU A 1 182 ? -1.267 -9.277 12.079 1.00 91.06 182 LEU A O 1
ATOM 1367 N N . TRP A 1 183 ? 0.590 -9.112 10.829 1.00 89.62 183 TRP A N 1
ATOM 1368 C CA . TRP A 1 183 ? 0.468 -10.379 10.111 1.00 89.62 183 TRP A CA 1
ATOM 1369 C C . TRP A 1 183 ? 1.552 -11.382 10.520 1.00 89.62 183 TRP A C 1
ATOM 1371 O O . TRP A 1 183 ? 1.921 -12.250 9.728 1.00 89.62 183 TRP A O 1
ATOM 1381 N N . SER A 1 184 ? 2.109 -11.254 11.729 1.00 91.81 184 SER A N 1
ATOM 1382 C CA . SER A 1 184 ? 3.080 -12.228 12.225 1.00 91.81 184 SER A CA 1
ATOM 1383 C C . SER A 1 184 ? 2.433 -13.604 12.406 1.00 91.81 184 SER A C 1
ATOM 1385 O O . SER A 1 184 ? 1.246 -13.721 12.704 1.00 91.81 184 SER A O 1
ATOM 1387 N N . ALA A 1 185 ? 3.235 -14.662 12.262 1.00 90.88 185 ALA A N 1
ATOM 1388 C CA . ALA A 1 185 ? 2.776 -16.035 12.480 1.00 90.88 185 ALA A CA 1
ATOM 1389 C C . ALA A 1 185 ? 2.347 -16.306 13.937 1.00 90.88 185 ALA A C 1
ATOM 1391 O O . ALA A 1 185 ? 1.656 -17.286 14.201 1.00 90.88 185 ALA A O 1
ATOM 1392 N N . ASP A 1 186 ? 2.735 -15.427 14.865 1.00 93.94 186 ASP A N 1
ATOM 1393 C CA . ASP A 1 186 ? 2.365 -15.495 16.280 1.00 93.94 186 ASP A CA 1
ATOM 1394 C C . ASP A 1 186 ? 0.922 -15.024 16.535 1.00 93.94 186 ASP A C 1
ATOM 1396 O O . ASP A 1 186 ? 0.378 -15.238 17.619 1.00 93.94 186 ASP A O 1
ATOM 1400 N N . LEU A 1 187 ? 0.288 -14.375 15.551 1.00 92.88 187 LEU A N 1
ATOM 1401 C CA . LEU A 1 187 ? -1.086 -13.894 15.632 1.00 92.88 187 LEU A CA 1
ATOM 1402 C C . LEU A 1 187 ? -2.023 -14.792 14.824 1.00 92.88 187 LEU A C 1
ATOM 1404 O O . LEU A 1 187 ? -1.748 -15.175 13.688 1.00 92.88 187 LEU A O 1
ATOM 1408 N N . SER A 1 188 ? -3.188 -15.099 15.401 1.00 95.94 188 SER A N 1
ATOM 1409 C CA . SER A 1 188 ? -4.247 -15.755 14.631 1.00 95.94 188 SER A CA 1
ATOM 1410 C C . SER A 1 188 ? -4.821 -14.791 13.578 1.00 95.94 188 SER A C 1
ATOM 1412 O O . SER A 1 188 ? -4.913 -13.590 13.851 1.00 95.94 188 SER A O 1
ATOM 1414 N N . PRO A 1 189 ? -5.308 -15.287 12.423 1.00 93.00 189 PRO A N 1
ATOM 1415 C CA . PRO A 1 189 ? -5.864 -14.436 11.367 1.00 93.00 189 PRO A CA 1
ATOM 1416 C C . PRO A 1 189 ? -6.974 -13.489 11.842 1.00 93.00 189 PRO A C 1
ATOM 1418 O O . PRO A 1 189 ? -7.054 -12.350 11.389 1.00 93.00 189 PRO A O 1
ATOM 1421 N N . ASN A 1 190 ? -7.803 -13.930 12.795 1.00 95.69 190 ASN A N 1
ATOM 1422 C CA . ASN A 1 190 ? -8.877 -13.110 13.358 1.00 95.69 190 ASN A CA 1
ATOM 1423 C C . ASN A 1 190 ? -8.339 -11.937 14.193 1.00 95.69 190 ASN A C 1
ATOM 1425 O O . ASN A 1 190 ? -8.934 -10.863 14.195 1.00 95.69 190 ASN A O 1
ATOM 1429 N N . ILE A 1 191 ? -7.214 -12.129 14.890 1.00 93.94 191 ILE A N 1
ATOM 1430 C CA . ILE A 1 191 ? -6.559 -11.062 15.658 1.00 93.94 191 ILE A CA 1
ATOM 1431 C C . ILE A 1 191 ? -5.898 -10.071 14.698 1.00 93.94 191 ILE A C 1
ATOM 1433 O O . ILE A 1 191 ? -6.072 -8.866 14.862 1.00 93.94 191 ILE A O 1
ATOM 1437 N N . SER A 1 192 ? -5.202 -10.562 13.671 1.00 94.44 192 SER A N 1
ATOM 1438 C CA . SER A 1 192 ? -4.611 -9.721 12.623 1.00 94.44 192 SER A CA 1
ATOM 1439 C C . SER A 1 192 ? -5.656 -8.840 11.940 1.00 94.44 192 SER A C 1
ATOM 1441 O O . SER A 1 192 ? -5.463 -7.630 11.825 1.00 94.44 192 SER A O 1
ATOM 1443 N N . ASP A 1 193 ? -6.796 -9.422 11.556 1.00 94.44 193 ASP A N 1
ATOM 1444 C CA . ASP A 1 193 ? -7.918 -8.693 10.959 1.00 94.44 193 ASP A CA 1
ATOM 1445 C C . ASP A 1 193 ? -8.500 -7.647 11.924 1.00 94.44 193 ASP A C 1
ATOM 1447 O O . ASP A 1 193 ? -8.707 -6.495 11.538 1.00 94.44 193 ASP A O 1
ATOM 1451 N N . PHE A 1 194 ? -8.691 -8.004 13.199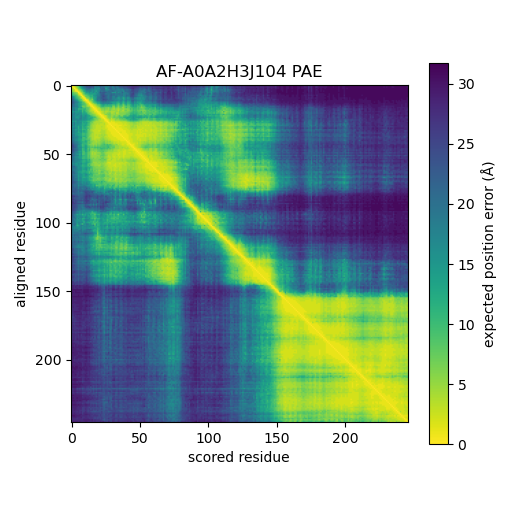 1.00 93.75 194 PHE A N 1
ATOM 1452 C CA . PHE A 1 194 ? -9.162 -7.072 14.224 1.00 93.75 194 PHE A CA 1
ATOM 1453 C C . PHE A 1 194 ? -8.215 -5.879 14.417 1.00 93.75 194 PHE A C 1
ATOM 1455 O O . PHE A 1 194 ? -8.661 -4.726 14.438 1.00 93.75 194 PHE A O 1
ATOM 1462 N N . LEU A 1 195 ? -6.907 -6.130 14.529 1.00 91.94 195 LEU A N 1
ATOM 1463 C CA . LEU A 1 195 ? -5.896 -5.084 14.692 1.00 91.94 195 LEU A CA 1
ATOM 1464 C C . LEU A 1 195 ? -5.801 -4.203 13.446 1.00 91.94 195 LEU A C 1
ATOM 1466 O O . LEU A 1 195 ? -5.754 -2.979 13.560 1.00 91.94 195 LEU A O 1
ATOM 1470 N N . TRP A 1 196 ? -5.836 -4.807 12.257 1.00 92.00 196 TRP A N 1
ATOM 1471 C CA . TRP A 1 196 ? -5.816 -4.076 10.996 1.00 92.00 196 TRP A CA 1
ATOM 1472 C C . TRP A 1 196 ? -7.039 -3.159 10.864 1.00 92.00 196 TRP A C 1
ATOM 1474 O O . TRP A 1 196 ? -6.880 -1.969 10.582 1.00 92.00 196 TRP A O 1
ATOM 1484 N N . LYS A 1 197 ? -8.248 -3.663 11.145 1.00 92.38 197 LYS A N 1
ATOM 1485 C CA . LYS A 1 197 ? -9.490 -2.869 11.123 1.00 92.38 197 LYS A CA 1
ATOM 1486 C C . LYS A 1 197 ? -9.491 -1.769 12.178 1.00 92.38 197 LYS A C 1
ATOM 1488 O O . LYS A 1 197 ? -9.955 -0.665 11.903 1.00 92.38 197 LYS A O 1
ATOM 1493 N N . THR A 1 198 ? -8.950 -2.046 13.362 1.00 90.62 198 THR A N 1
ATOM 1494 C CA . THR A 1 198 ? -8.789 -1.054 14.432 1.00 90.62 198 THR A CA 1
ATOM 1495 C C . THR A 1 198 ? -7.862 0.078 14.001 1.00 90.62 198 THR A C 1
ATOM 1497 O O . THR A 1 198 ? -8.241 1.242 14.103 1.00 90.62 198 THR A O 1
ATOM 1500 N N . ALA A 1 199 ? -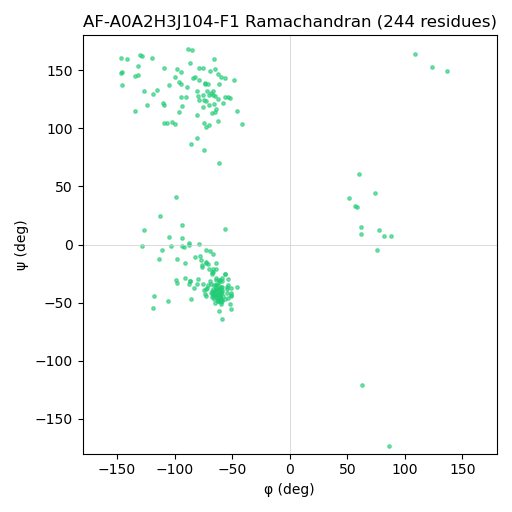6.692 -0.250 13.447 1.00 88.44 199 ALA A N 1
ATOM 1501 C CA . ALA A 1 199 ? -5.722 0.738 12.984 1.00 88.44 199 ALA A CA 1
ATOM 1502 C C . ALA A 1 199 ? -6.253 1.599 11.825 1.00 88.44 199 ALA A C 1
ATOM 1504 O O . ALA A 1 199 ? -5.881 2.758 11.703 1.00 88.44 199 ALA A O 1
ATOM 1505 N N . HIS A 1 200 ? -7.155 1.067 10.998 1.00 86.38 200 HIS A N 1
ATOM 1506 C CA . HIS A 1 200 ? -7.799 1.825 9.919 1.00 86.38 200 HIS A CA 1
ATOM 1507 C C . HIS A 1 200 ? -9.073 2.565 10.354 1.00 86.38 200 HIS A C 1
ATOM 1509 O O . HIS A 1 200 ? -9.700 3.231 9.530 1.00 86.38 200 HIS A O 1
ATOM 1515 N N . ASN A 1 201 ? -9.476 2.463 11.627 1.00 85.69 201 ASN A N 1
ATOM 1516 C CA . ASN A 1 201 ? -10.767 2.948 12.123 1.00 85.69 201 ASN A CA 1
ATOM 1517 C C . ASN A 1 201 ? -11.960 2.426 11.287 1.00 85.69 201 ASN A C 1
ATOM 1519 O O . ASN A 1 201 ? -12.897 3.157 10.978 1.00 85.69 201 ASN A O 1
ATOM 1523 N N . ALA A 1 202 ? -11.901 1.154 10.882 1.00 89.56 202 ALA A N 1
ATOM 1524 C CA . ALA A 1 202 ? -12.874 0.528 9.984 1.00 89.56 202 ALA A CA 1
ATOM 1525 C C . ALA A 1 202 ? -14.154 0.047 10.697 1.00 89.56 202 ALA A C 1
ATOM 1527 O O . ALA A 1 202 ? -15.122 -0.343 10.044 1.00 89.56 202 ALA A O 1
ATOM 1528 N N . TYR A 1 203 ? -14.168 0.042 12.031 1.00 91.19 203 TYR A N 1
ATOM 1529 C CA . TYR A 1 203 ? -15.346 -0.322 12.814 1.00 91.19 203 TYR A CA 1
ATOM 1530 C C . TYR A 1 203 ? -16.315 0.856 12.954 1.00 91.19 203 TYR A C 1
ATOM 1532 O O . TYR A 1 203 ? -15.912 2.003 13.124 1.00 91.19 203 TYR A O 1
ATOM 1540 N N . GLN A 1 204 ? -17.613 0.554 12.952 1.00 92.25 204 GLN A N 1
ATOM 1541 C CA . GLN A 1 204 ? -18.687 1.530 13.156 1.00 92.25 204 GLN A CA 1
ATOM 1542 C C . GLN A 1 204 ? -18.769 1.948 14.630 1.00 92.25 204 GLN A C 1
ATOM 1544 O O . GLN A 1 204 ? -19.565 1.416 15.408 1.00 92.25 204 GLN A O 1
ATOM 1549 N N . VAL A 1 205 ? -17.912 2.882 15.035 1.00 91.88 205 VAL A N 1
ATOM 1550 C CA . VAL A 1 205 ? -17.782 3.353 16.420 1.00 91.88 205 VAL A CA 1
ATOM 1551 C C . VAL A 1 205 ? -17.778 4.880 16.449 1.00 91.88 205 VAL A C 1
ATOM 1553 O O . VAL A 1 205 ? -17.269 5.523 15.532 1.00 91.88 205 VAL A O 1
ATOM 1556 N N . GLY A 1 206 ? -18.353 5.460 17.505 1.00 91.25 206 GLY A N 1
ATOM 1557 C CA . GLY A 1 206 ? -18.273 6.897 17.757 1.00 91.25 206 GLY A CA 1
ATOM 1558 C C . GLY A 1 206 ? -18.928 7.721 16.665 1.00 91.25 206 GLY A C 1
ATOM 1559 O O . GLY A 1 206 ? -20.109 7.538 16.366 1.00 91.25 206 GLY A O 1
ATOM 1560 N N . SER A 1 207 ? -18.124 8.588 16.047 1.00 87.69 207 SER A N 1
ATOM 1561 C CA . SER A 1 207 ? -18.564 9.579 15.065 1.00 87.69 207 SER A CA 1
ATOM 1562 C C . SER A 1 207 ? -19.314 9.001 13.870 1.00 87.69 207 SER A C 1
ATOM 1564 O O . SER A 1 207 ? -20.165 9.686 13.308 1.00 87.69 207 SER A O 1
ATOM 1566 N N . PHE A 1 208 ? -19.074 7.733 13.524 1.00 90.00 208 PHE A N 1
ATOM 1567 C CA . PHE A 1 208 ? -19.844 7.029 12.501 1.00 90.00 208 PHE A CA 1
ATOM 1568 C C . PHE A 1 208 ? -21.363 7.133 12.735 1.00 90.00 208 PHE A C 1
ATOM 1570 O O . PHE A 1 208 ? -22.123 7.362 11.795 1.00 90.00 208 PHE A O 1
ATOM 1577 N N . TRP A 1 209 ? -21.809 7.000 13.988 1.00 94.44 209 TRP A N 1
ATOM 1578 C CA . TRP A 1 209 ? -23.231 6.955 14.329 1.00 94.44 209 TRP A CA 1
ATOM 1579 C C . TRP A 1 209 ? -23.920 8.322 14.287 1.00 94.44 209 TRP A C 1
ATOM 1581 O O . TRP A 1 209 ? -25.138 8.361 14.151 1.00 94.44 209 TRP A O 1
ATOM 1591 N N . TYR A 1 210 ? -23.180 9.436 14.313 1.00 92.06 210 TYR A N 1
ATOM 1592 C CA . TYR A 1 210 ? -23.774 10.778 14.209 1.00 92.06 210 TYR A CA 1
ATOM 1593 C C . TYR A 1 210 ? -24.418 11.060 12.853 1.00 92.06 210 TYR A C 1
ATOM 1595 O O . TYR A 1 210 ? -25.263 11.943 12.736 1.00 92.06 210 TYR A O 1
ATOM 1603 N N . HIS A 1 211 ? -24.029 10.313 11.824 1.00 89.88 211 HIS A N 1
ATOM 1604 C CA . HIS A 1 211 ? -24.585 10.449 10.483 1.00 89.88 211 HIS A CA 1
ATOM 1605 C C . HIS A 1 211 ? -25.754 9.488 10.224 1.00 89.88 211 HIS A C 1
ATOM 1607 O O . HIS A 1 211 ? -26.334 9.513 9.139 1.00 89.88 211 HIS A O 1
ATOM 1613 N N . VAL A 1 212 ? -26.104 8.639 11.197 1.00 91.44 212 VAL A N 1
ATOM 1614 C CA . VAL A 1 212 ? -27.186 7.658 11.087 1.00 91.44 212 VAL A CA 1
ATOM 1615 C C . VAL A 1 212 ? -28.365 8.128 11.932 1.00 91.44 212 VAL A C 1
ATOM 1617 O O . VAL A 1 212 ? -28.346 8.014 13.156 1.00 91.44 212 VAL A O 1
ATOM 1620 N N . SER A 1 213 ? -29.403 8.631 11.262 1.00 93.69 213 SER A N 1
ATOM 1621 C CA . SER A 1 213 ? -30.596 9.166 11.922 1.00 93.69 213 SER A CA 1
ATOM 1622 C C . SER A 1 213 ? -31.260 8.144 12.849 1.00 93.69 213 SER A C 1
ATOM 1624 O O . SER A 1 213 ? -31.599 7.040 12.420 1.00 93.69 213 SER A O 1
ATOM 1626 N N . GLY A 1 214 ? -31.481 8.533 14.105 1.00 92.31 214 GLY A N 1
ATOM 1627 C CA . GLY A 1 214 ? -32.130 7.706 15.128 1.00 92.31 214 GLY A CA 1
ATOM 1628 C C . GLY A 1 214 ? -31.211 6.689 15.812 1.00 92.31 214 GLY A C 1
ATOM 1629 O O . GLY A 1 214 ? -31.695 5.849 16.568 1.00 92.31 214 GLY A O 1
ATOM 1630 N N . ALA A 1 215 ? -29.904 6.729 15.545 1.00 92.94 215 ALA A N 1
ATOM 1631 C CA . ALA A 1 215 ? -28.906 5.865 16.174 1.00 92.94 215 ALA A CA 1
ATOM 1632 C C . ALA A 1 215 ? -27.740 6.652 16.800 1.00 92.94 215 ALA A C 1
ATOM 1634 O O . ALA A 1 215 ? -26.730 6.055 17.177 1.00 92.94 215 ALA A O 1
ATOM 1635 N N . GLU A 1 216 ? -27.875 7.970 16.942 1.00 93.69 216 GLU A N 1
ATOM 1636 C CA . GLU A 1 216 ? -26.824 8.886 17.391 1.00 93.69 216 GLU A CA 1
ATOM 1637 C C . GLU A 1 216 ? -26.349 8.559 18.813 1.00 93.69 216 GLU A C 1
ATOM 1639 O O . GLU A 1 216 ? -25.161 8.662 19.113 1.00 93.69 216 GLU A O 1
ATOM 1644 N N . GLU A 1 217 ? -27.241 8.055 19.673 1.00 92.62 217 GLU A N 1
ATOM 1645 C CA . GLU A 1 217 ? -26.911 7.597 21.032 1.00 92.62 217 GLU A CA 1
ATOM 1646 C C . GLU A 1 217 ? -25.818 6.513 21.058 1.00 92.62 217 GLU A C 1
ATOM 1648 O O . GLU A 1 217 ? -25.080 6.381 22.036 1.00 92.62 217 GLU A O 1
ATOM 1653 N N . ARG A 1 218 ? -25.653 5.751 19.966 1.00 93.62 218 ARG A N 1
ATOM 1654 C CA . ARG A 1 218 ? -24.624 4.709 19.864 1.00 93.62 218 ARG A CA 1
ATOM 1655 C C . ARG A 1 218 ? -23.218 5.286 19.775 1.00 93.62 218 ARG A C 1
ATOM 1657 O O . ARG A 1 218 ? -22.277 4.558 20.113 1.00 93.62 218 ARG A O 1
ATOM 1664 N N . ALA A 1 219 ? -23.077 6.553 19.379 1.00 94.88 219 ALA A N 1
ATOM 1665 C CA . ALA A 1 219 ? -21.804 7.263 19.366 1.00 94.88 219 ALA A CA 1
ATOM 1666 C C . ALA A 1 219 ? -21.231 7.436 20.778 1.00 94.88 219 ALA A C 1
ATOM 1668 O O . ALA A 1 219 ? -20.014 7.412 20.937 1.00 94.88 219 ALA A O 1
ATOM 1669 N N . ILE A 1 220 ? -22.085 7.533 21.801 1.00 95.44 220 ILE A N 1
ATOM 1670 C CA . ILE A 1 220 ? -21.690 7.828 23.180 1.00 95.44 220 ILE A CA 1
ATOM 1671 C C . ILE A 1 220 ? -21.530 6.544 24.000 1.00 95.44 220 ILE A C 1
ATOM 1673 O O . ILE A 1 220 ? -22.294 5.579 23.884 1.00 95.44 220 ILE A O 1
ATOM 1677 N N . CYS A 1 221 ? -20.499 6.503 24.843 1.00 95.19 221 CYS A N 1
ATOM 1678 C CA . CYS A 1 221 ? -20.310 5.456 25.838 1.00 95.19 221 CYS A CA 1
ATOM 1679 C C . CYS A 1 221 ? -21.360 5.595 26.950 1.00 95.19 221 CYS A C 1
ATOM 1681 O O . CYS A 1 221 ? -21.356 6.610 27.643 1.00 95.19 221 CYS A O 1
ATOM 1683 N N . PRO A 1 222 ? -22.216 4.585 27.201 1.00 93.38 222 PRO A N 1
ATOM 1684 C CA . PRO A 1 222 ? -23.261 4.699 28.220 1.00 93.38 222 PRO A CA 1
ATOM 1685 C C . PRO A 1 222 ? -22.696 4.780 29.647 1.00 93.38 222 PRO A C 1
ATOM 1687 O O . PRO A 1 222 ? -23.349 5.318 30.535 1.00 93.38 222 PRO A O 1
ATOM 1690 N N . VAL A 1 223 ? -21.479 4.269 29.866 1.00 94.50 223 VAL A N 1
ATOM 1691 C CA . VAL A 1 223 ? -20.818 4.267 31.179 1.00 94.50 223 VAL A CA 1
ATOM 1692 C C . VAL A 1 223 ? -20.065 5.575 31.422 1.00 94.50 223 VAL A C 1
ATOM 1694 O O . VAL A 1 223 ? -20.193 6.173 32.484 1.00 94.50 223 VAL A O 1
ATOM 1697 N N . CYS A 1 224 ? -19.282 6.027 30.440 1.00 94.69 224 CYS A N 1
ATOM 1698 C CA . CYS A 1 224 ? -18.375 7.166 30.601 1.00 94.69 224 CYS A CA 1
ATOM 1699 C C . CYS A 1 224 ? -18.937 8.492 30.076 1.00 94.69 224 CYS A C 1
ATOM 1701 O O . CYS A 1 224 ? -18.352 9.529 30.359 1.00 94.69 224 CYS A O 1
ATOM 1703 N N . GLN A 1 225 ? -20.039 8.465 29.318 1.00 94.12 225 GLN A N 1
ATOM 1704 C CA . GLN A 1 225 ? -20.675 9.648 28.722 1.00 94.12 225 GLN A CA 1
ATOM 1705 C C . GLN A 1 225 ? -19.726 10.476 27.831 1.00 94.12 225 GLN A C 1
ATOM 1707 O O . GLN A 1 225 ? -19.836 11.695 27.741 1.00 94.12 225 GLN A O 1
ATOM 1712 N N . VAL A 1 226 ? -18.794 9.799 27.154 1.00 93.94 226 VAL A N 1
ATOM 1713 C CA . VAL A 1 226 ? -17.874 10.376 26.159 1.00 93.94 226 VAL A CA 1
ATOM 1714 C C . VAL A 1 226 ? -18.071 9.708 24.802 1.00 93.94 226 VAL A C 1
ATOM 1716 O O . VAL A 1 226 ? -18.595 8.591 24.733 1.00 93.94 226 VAL A O 1
ATOM 1719 N N . ASP A 1 227 ? -17.615 10.361 23.733 1.00 93.44 227 ASP A N 1
ATOM 1720 C CA . ASP A 1 227 ? -17.555 9.761 22.398 1.00 93.44 227 ASP A CA 1
ATOM 1721 C C . ASP A 1 227 ? -16.794 8.432 22.438 1.00 93.44 227 ASP A C 1
ATOM 1723 O O . ASP A 1 227 ? -15.659 8.345 22.916 1.00 93.44 227 ASP A O 1
ATOM 1727 N N . LYS A 1 228 ? -17.411 7.372 21.913 1.00 93.12 228 LYS A N 1
ATOM 1728 C CA . LYS A 1 228 ? -16.736 6.089 21.751 1.00 93.12 228 LYS A CA 1
ATOM 1729 C C . LYS A 1 228 ? -15.637 6.234 20.708 1.00 93.12 228 LYS A C 1
ATOM 1731 O O . LYS A 1 228 ? -15.870 6.662 19.585 1.00 93.12 228 LYS A O 1
ATOM 1736 N N . SER A 1 229 ? -14.462 5.742 21.043 1.00 91.31 229 SER A N 1
ATOM 1737 C CA . SER A 1 229 ? -13.418 5.386 20.091 1.00 91.31 229 SER A CA 1
ATOM 1738 C C . SER A 1 229 ? -12.971 3.959 20.388 1.00 91.31 229 SER A C 1
ATOM 1740 O O . SER A 1 229 ? -13.235 3.442 21.478 1.00 91.31 229 SER A O 1
ATOM 1742 N N . MET A 1 230 ? -12.298 3.303 19.439 1.00 91.19 230 MET A N 1
ATOM 1743 C CA . MET A 1 230 ? -11.739 1.976 19.717 1.00 91.19 230 MET A CA 1
ATOM 1744 C C . MET A 1 230 ? -10.731 2.032 20.877 1.00 91.19 230 MET A C 1
ATOM 1746 O O . MET A 1 230 ? -10.727 1.163 21.741 1.00 91.19 230 MET A O 1
ATOM 1750 N N . GLU A 1 231 ? -9.954 3.112 20.953 1.00 88.75 231 GLU A N 1
ATOM 1751 C CA . GLU A 1 231 ? -9.045 3.408 22.061 1.00 88.75 231 GLU A CA 1
ATOM 1752 C C . GLU A 1 231 ? -9.785 3.539 23.403 1.00 88.75 231 GLU A C 1
ATOM 1754 O O . GLU A 1 231 ? -9.412 2.888 24.377 1.00 88.75 231 GLU A O 1
ATOM 1759 N N . HIS A 1 232 ? -10.884 4.302 23.457 1.00 92.19 232 HIS A N 1
ATOM 1760 C CA . HIS A 1 232 ? -11.697 4.401 24.667 1.00 92.19 232 HIS A CA 1
ATOM 1761 C C . HIS A 1 232 ? -12.232 3.029 25.082 1.00 92.19 232 HIS A C 1
ATOM 1763 O O . HIS A 1 232 ? -12.066 2.637 26.230 1.00 92.19 232 HIS A O 1
ATOM 1769 N N . ILE A 1 233 ? -12.831 2.282 24.150 1.00 93.00 233 ILE A N 1
ATOM 1770 C CA . ILE A 1 233 ? -13.453 0.982 24.434 1.00 93.00 233 ILE A CA 1
ATOM 1771 C C . ILE A 1 233 ? -12.437 -0.028 24.975 1.00 93.00 233 ILE A C 1
ATOM 1773 O O . ILE A 1 233 ? -12.778 -0.763 25.898 1.00 93.00 233 ILE A O 1
ATOM 1777 N N . LEU A 1 234 ? -11.229 -0.076 24.407 1.00 91.19 234 LEU A N 1
ATOM 1778 C CA . LEU A 1 234 ? -10.224 -1.081 24.756 1.00 91.19 234 LEU A CA 1
ATOM 1779 C C . LEU A 1 234 ? -9.346 -0.685 25.946 1.00 91.19 234 LEU A C 1
ATOM 1781 O O . LEU A 1 234 ? -8.900 -1.578 26.660 1.00 91.19 234 LEU A O 1
ATOM 1785 N N . VAL A 1 235 ? -9.068 0.607 26.150 1.00 89.75 235 VAL A N 1
ATOM 1786 C CA . VAL A 1 235 ? -8.023 1.062 27.089 1.00 89.75 235 VAL A CA 1
ATOM 1787 C C . VAL A 1 235 ? -8.579 1.906 28.234 1.00 89.75 235 VAL A C 1
ATOM 1789 O O . VAL A 1 235 ? -8.197 1.697 29.380 1.00 89.75 235 VAL A O 1
ATOM 1792 N N . TYR A 1 236 ? -9.478 2.853 27.949 1.00 90.62 236 TYR A N 1
ATOM 1793 C CA . TYR A 1 236 ? -9.847 3.905 28.914 1.00 90.62 236 TYR A CA 1
ATOM 1794 C C . TYR A 1 236 ? -11.270 3.800 29.480 1.00 90.62 236 TYR A C 1
ATOM 1796 O O . TYR A 1 236 ? -11.660 4.614 30.316 1.00 90.62 236 TYR A O 1
ATOM 1804 N N . CYS A 1 237 ? -12.086 2.862 29.004 1.00 94.88 237 CYS A N 1
ATOM 1805 C CA . CYS A 1 237 ? -13.479 2.752 29.419 1.00 94.88 237 CYS A CA 1
ATOM 1806 C C . CYS A 1 237 ? -13.598 2.196 30.845 1.00 94.88 237 CYS A C 1
ATOM 1808 O O . CYS A 1 237 ? -12.963 1.207 31.194 1.00 94.88 237 CYS A O 1
ATOM 1810 N N . ASN A 1 238 ? -14.501 2.779 31.639 1.00 93.62 238 ASN A N 1
ATOM 1811 C CA . ASN A 1 238 ? -14.814 2.328 33.003 1.00 93.62 238 ASN A CA 1
ATOM 1812 C C . ASN A 1 238 ? -15.750 1.105 33.038 1.00 93.62 238 ASN A C 1
ATOM 1814 O O . ASN A 1 238 ? -16.164 0.663 34.108 1.00 93.62 238 ASN A O 1
ATOM 1818 N N . ALA A 1 239 ? -16.151 0.589 31.876 1.00 92.12 239 ALA A N 1
ATOM 1819 C CA . ALA A 1 239 ? -16.882 -0.667 31.787 1.00 92.12 239 ALA A CA 1
ATOM 1820 C C . ALA A 1 239 ? -15.988 -1.840 32.246 1.00 92.12 239 ALA A C 1
ATOM 1822 O O . ALA A 1 239 ? -14.767 -1.740 32.184 1.00 92.12 239 ALA A O 1
ATOM 1823 N N . PRO A 1 240 ? -16.560 -2.995 32.629 1.00 90.19 240 PRO A N 1
ATOM 1824 C CA . PRO A 1 240 ? -15.769 -4.163 33.034 1.00 90.19 240 PRO A CA 1
ATOM 1825 C C . PRO A 1 240 ? -14.947 -4.798 31.895 1.00 90.19 240 PRO A C 1
ATOM 1827 O O . PRO A 1 240 ? -14.156 -5.699 32.145 1.00 90.19 240 PRO A O 1
ATOM 1830 N N . GLY A 1 241 ? -15.137 -4.370 30.641 1.00 87.56 241 GLY A N 1
ATOM 1831 C CA . GLY A 1 241 ? -14.442 -4.919 29.472 1.00 87.56 241 GLY A CA 1
ATOM 1832 C C . GLY A 1 241 ? -12.916 -4.790 29.565 1.00 87.56 241 GLY A C 1
ATOM 1833 O O . GLY A 1 241 ? -12.253 -5.823 29.643 1.00 87.56 241 GLY A O 1
ATOM 1834 N N . PRO A 1 242 ? -12.351 -3.566 29.598 1.00 89.50 242 PRO A N 1
ATOM 1835 C CA . PRO A 1 242 ? -10.907 -3.357 29.713 1.00 89.50 242 PRO A CA 1
ATOM 1836 C C . PRO A 1 242 ? -10.252 -4.120 30.866 1.00 89.50 242 PRO A C 1
ATOM 1838 O O . PRO A 1 242 ? -9.244 -4.775 30.645 1.00 89.50 242 PRO A O 1
ATOM 1841 N N . THR A 1 243 ? -10.851 -4.122 32.060 1.00 87.81 243 THR A N 1
ATOM 1842 C CA . THR A 1 243 ? -10.308 -4.834 33.234 1.00 87.81 243 THR A CA 1
ATOM 1843 C C . THR A 1 243 ? -10.400 -6.356 33.147 1.00 87.81 243 THR A C 1
ATOM 1845 O O . THR A 1 243 ? -9.776 -7.051 33.937 1.00 87.81 243 THR A O 1
ATOM 1848 N N . THR A 1 244 ? -11.221 -6.891 32.243 1.00 89.38 244 THR A N 1
ATOM 1849 C CA . THR A 1 244 ? -11.290 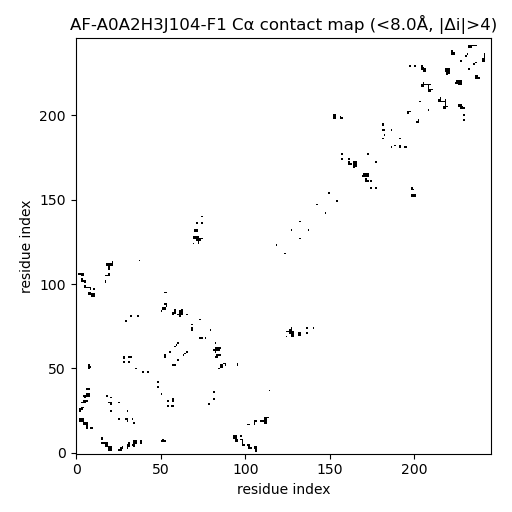-8.338 31.990 1.00 89.38 244 THR A CA 1
ATOM 1850 C C . THR A 1 244 ? -10.253 -8.768 30.953 1.00 89.38 244 THR A C 1
ATOM 1852 O O . THR A 1 244 ? -9.790 -9.905 30.977 1.00 89.38 244 THR A O 1
ATOM 1855 N N . VAL A 1 245 ? -9.930 -7.881 30.007 1.00 81.94 245 VAL A N 1
ATOM 1856 C CA . VAL A 1 245 ? -8.993 -8.154 28.909 1.00 81.94 245 VAL A CA 1
ATOM 1857 C C . VAL A 1 245 ? -7.537 -7.954 29.339 1.00 81.94 245 VAL A C 1
ATOM 1859 O O . VAL A 1 245 ? -6.681 -8.717 28.890 1.00 81.94 245 VAL A O 1
ATOM 1862 N N . TRP A 1 246 ? -7.267 -6.948 30.176 1.00 85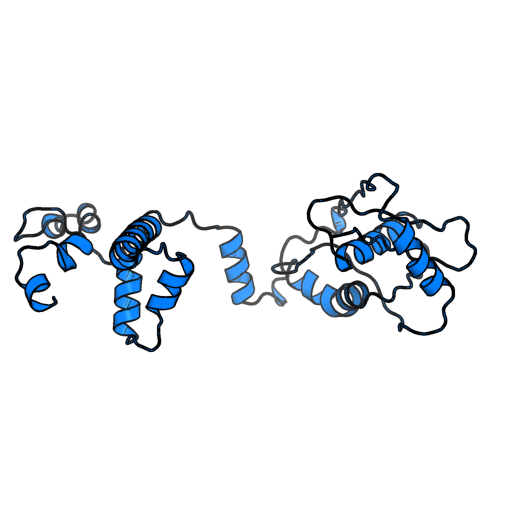.19 246 TRP A N 1
ATOM 1863 C CA . TRP A 1 246 ? -5.937 -6.578 30.676 1.00 85.19 246 TRP A CA 1
ATOM 1864 C C . TRP A 1 246 ? -5.766 -6.948 32.146 1.00 85.19 246 TRP A C 1
ATOM 1866 O O . TRP A 1 246 ? -4.670 -7.448 32.485 1.00 85.19 246 TRP A O 1
#

InterPro domains:
  IPR002156 Ribonuclease H domain [PF00075] (18-107)
  IPR002156 Ribonuclease H domain [PS50879] (1-108)
  IPR012337 Ribonuclease H-like superfamily [SSF53098] (12-111)
  IPR036397 Ribonuclease H superfamily [G3DSA:3.30.420.10] (6-112)

Mean predicted aligned error: 17.11 Å

pLDDT: mean 71.75, std 18.52, range [26.89, 95.94]

Secondary structure (DSSP, 8-state):
----------TT-TT----PPPSS---HHHHHHHHHHHHHHHSPTT---------HHHHHIIIIIHHHHHHTTTTT-SS---------S-S--HHHHHHHHHHTTTTSS-PPP-------GGG---S--GGG--HHHHHHHHHHHT-----HHHHHHHHHHHHHHHHHHS----HHHHHHHTT-TTS-HHHHHHHHHHHTT-S--GGGGGGSTT-GGGGB-TTT-SB--HHIIIII--SHHHHHH-

Foldseek 3Di:
DFAFAFAFDAPPDPPDDTAGADDPDGDVLVRVQVNVVVQVVVDDPPDDDDGADQDPSQACCAPPCVVVCLQQLNPPPPPSDDHDHDDHPDDPRVRVVVRVVVRVVVRPDDDGDDDDRDDPPVRNRDGHHPVSDDPVSVVSVCCVVCVDPDLVQLVVLLVVVQVVCCVVPVDRDDSVVVLVVLPDPVDDPVSSVVVVCLSSVVDCFAPNQCVPPPRNCRQADPQPRDGDHPCCQQPPDPPCRNVVVD